Protein AF-A0A5Q4YDX3-F1 (afdb_monomer)

Mean predicted aligned error: 17.72 Å

Nearest PDB structures (foldseek):
  4byz-assembly1_A  TM=7.263E-01  e=6.394E-10  Burkholderia pseudomallei K96243
  4bz0-assembly1_A  TM=7.440E-01  e=2.057E-08  Burkholderia pseudomallei K96243
  2b2e-assembly1_B  TM=2.848E-01  e=5.940E-01  Escherichia phage MS2
  6yfg-assembly1_AA  TM=2.591E-01  e=4.657E+00  Beihai levi-like virus 32
  8of0-assembly1_S  TM=2.963E-01  e=5.555E+00  Homo sapiens

Structure (mmCIF, N/CA/C/O backbone):
data_AF-A0A5Q4YDX3-F1
#
_entry.id   AF-A0A5Q4YDX3-F1
#
loop_
_atom_site.group_PDB
_atom_site.id
_atom_site.type_symbol
_atom_site.label_atom_id
_atom_site.label_alt_id
_atom_site.label_comp_id
_atom_site.label_asym_id
_atom_site.label_entity_id
_atom_site.label_seq_id
_atom_site.pdbx_PDB_ins_code
_atom_site.Cartn_x
_atom_site.Cartn_y
_atom_site.Cartn_z
_atom_site.occupancy
_atom_site.B_iso_or_equiv
_atom_site.auth_seq_id
_atom_site.auth_comp_id
_atom_site.auth_asym_id
_atom_site.auth_atom_id
_atom_site.pdbx_PDB_model_num
ATOM 1 N N . MET A 1 1 ? 19.908 -12.405 -39.048 1.00 50.75 1 MET A N 1
ATOM 2 C CA . MET A 1 1 ? 19.652 -11.175 -38.260 1.00 50.75 1 MET A CA 1
ATOM 3 C C . MET A 1 1 ? 19.817 -11.496 -36.788 1.00 50.75 1 MET A C 1
ATOM 5 O O . MET A 1 1 ? 19.029 -12.264 -36.247 1.00 50.75 1 MET A O 1
ATOM 9 N N . SER A 1 2 ? 20.859 -10.961 -36.165 1.00 62.22 2 SER A N 1
ATOM 10 C CA . SER A 1 2 ? 21.141 -11.219 -34.757 1.00 62.22 2 SER A CA 1
ATOM 11 C C . SER A 1 2 ? 20.223 -10.402 -33.843 1.00 62.22 2 SER A C 1
ATOM 13 O O . SER A 1 2 ? 19.905 -9.248 -34.131 1.00 62.22 2 SER A O 1
ATOM 15 N N . ALA A 1 3 ? 19.745 -11.027 -32.768 1.00 82.25 3 ALA A N 1
ATOM 16 C CA . ALA A 1 3 ? 18.864 -10.399 -31.791 1.00 82.25 3 ALA A CA 1
ATOM 17 C C . ALA A 1 3 ? 19.633 -9.420 -30.892 1.00 82.25 3 ALA A C 1
ATOM 19 O O . ALA A 1 3 ? 20.819 -9.617 -30.622 1.00 82.25 3 ALA A O 1
ATOM 20 N N . ALA A 1 4 ? 18.935 -8.403 -30.382 1.00 91.88 4 ALA A N 1
ATOM 21 C CA . ALA A 1 4 ? 19.486 -7.488 -29.391 1.00 91.88 4 ALA A CA 1
ATOM 22 C C . ALA A 1 4 ? 19.992 -8.253 -28.157 1.00 91.88 4 ALA A C 1
ATOM 24 O O . ALA A 1 4 ? 19.402 -9.255 -27.742 1.00 91.88 4 ALA A O 1
ATOM 25 N N . ARG A 1 5 ? 21.073 -7.771 -27.542 1.00 92.50 5 ARG A N 1
ATOM 26 C CA . ARG A 1 5 ? 21.682 -8.405 -26.363 1.00 92.50 5 ARG A CA 1
ATOM 27 C C . ARG A 1 5 ? 22.021 -7.382 -25.298 1.00 92.50 5 ARG A C 1
ATOM 29 O O . ARG A 1 5 ? 22.249 -6.208 -25.587 1.00 92.50 5 ARG A O 1
ATOM 36 N N . VAL A 1 6 ? 22.069 -7.858 -24.057 1.00 93.44 6 VAL A N 1
ATOM 37 C CA . VAL A 1 6 ? 22.640 -7.106 -22.941 1.00 93.44 6 VAL A CA 1
ATOM 38 C C . VAL A 1 6 ? 24.081 -7.559 -22.763 1.00 93.44 6 VAL A C 1
ATOM 40 O O . VAL A 1 6 ? 24.326 -8.738 -22.524 1.00 93.44 6 VAL A O 1
ATOM 43 N N . ILE A 1 7 ? 25.012 -6.621 -22.861 1.00 92.75 7 ILE A N 1
ATOM 44 C CA . ILE A 1 7 ? 26.440 -6.828 -22.640 1.00 92.75 7 ILE A CA 1
ATOM 45 C C . ILE A 1 7 ? 26.923 -5.966 -21.472 1.00 92.75 7 ILE A C 1
ATOM 47 O O . ILE A 1 7 ? 26.257 -5.019 -21.038 1.00 92.75 7 ILE A O 1
ATOM 51 N N . GLN A 1 8 ? 28.107 -6.288 -20.972 1.00 92.81 8 GLN A N 1
ATOM 52 C CA . GLN A 1 8 ? 28.830 -5.476 -20.008 1.00 92.81 8 GLN A CA 1
ATOM 53 C C . GLN A 1 8 ? 30.280 -5.391 -20.473 1.00 92.81 8 GLN A C 1
ATOM 55 O O . GLN A 1 8 ? 30.927 -6.420 -20.649 1.00 92.81 8 GLN A O 1
ATOM 60 N N . LEU A 1 9 ? 30.769 -4.175 -20.715 1.00 92.38 9 LEU A N 1
ATOM 61 C CA . LEU A 1 9 ? 32.149 -3.976 -21.151 1.00 92.38 9 LEU A CA 1
ATOM 62 C C . LEU A 1 9 ? 33.108 -4.220 -19.972 1.00 92.38 9 LEU A C 1
ATOM 64 O O . LEU A 1 9 ? 32.773 -3.849 -18.839 1.00 92.38 9 LEU A O 1
ATOM 68 N N . PRO A 1 10 ? 34.301 -4.797 -20.204 1.00 90.94 10 PRO A N 1
ATOM 69 C CA . PRO A 1 10 ? 35.315 -4.945 -19.165 1.00 90.94 10 PRO A CA 1
ATOM 70 C C . PRO A 1 10 ? 35.628 -3.598 -18.501 1.00 90.94 10 PRO A C 1
ATOM 72 O O . PRO A 1 10 ? 35.934 -2.621 -19.176 1.00 90.94 10 PRO A O 1
ATOM 75 N N . GLY A 1 11 ? 35.529 -3.531 -17.171 1.00 87.25 11 GLY A N 1
ATOM 76 C CA . GLY A 1 11 ? 35.767 -2.296 -16.412 1.00 87.25 11 GLY A CA 1
ATOM 77 C C . GLY A 1 11 ? 34.573 -1.334 -16.308 1.00 87.25 11 GLY A C 1
ATOM 78 O O . GLY A 1 11 ? 34.659 -0.367 -15.553 1.00 87.25 11 GLY A O 1
ATOM 79 N N . ASP A 1 12 ? 33.440 -1.606 -16.968 1.00 89.62 12 ASP A N 1
ATOM 80 C CA . ASP A 1 12 ? 32.194 -0.845 -16.804 1.00 89.62 12 ASP A CA 1
ATOM 81 C C . ASP A 1 12 ? 31.183 -1.614 -15.936 1.00 89.62 12 ASP A C 1
ATOM 83 O O . ASP A 1 12 ? 31.040 -2.834 -16.015 1.00 89.62 12 ASP A O 1
ATOM 87 N N . LYS A 1 13 ? 30.449 -0.896 -15.084 1.00 89.75 13 LYS A N 1
ATOM 88 C CA . LYS A 1 13 ? 29.375 -1.453 -14.242 1.00 89.75 13 LYS A CA 1
ATOM 89 C C . LYS A 1 13 ? 28.002 -1.372 -14.909 1.00 89.75 13 LYS A C 1
ATOM 91 O O . LYS A 1 13 ? 27.046 -1.973 -14.415 1.00 89.75 13 LYS A O 1
ATOM 96 N N . ARG A 1 14 ? 27.869 -0.590 -15.983 1.00 91.44 14 ARG A N 1
ATOM 97 C CA . ARG A 1 14 ? 26.601 -0.416 -16.699 1.00 91.44 14 ARG A CA 1
ATOM 98 C C . ARG A 1 14 ? 26.233 -1.685 -17.462 1.00 91.44 14 ARG A C 1
ATOM 100 O O . ARG A 1 14 ? 27.084 -2.340 -18.053 1.00 91.44 14 ARG A O 1
ATOM 107 N N . LYS A 1 15 ? 24.933 -1.984 -17.499 1.00 93.38 15 LYS A N 1
ATOM 108 C CA . LYS A 1 15 ? 24.366 -2.969 -18.425 1.00 93.38 15 LYS A CA 1
ATOM 109 C C . LYS A 1 15 ? 23.984 -2.264 -19.715 1.00 93.38 15 LYS A C 1
ATOM 111 O O . LYS A 1 15 ? 23.152 -1.353 -19.697 1.00 93.38 15 LYS A O 1
ATOM 116 N N . LEU A 1 16 ? 24.602 -2.677 -20.807 1.00 94.62 16 LEU A N 1
ATOM 117 C CA . LEU A 1 16 ? 24.538 -1.999 -22.090 1.00 94.62 16 LEU A CA 1
ATOM 118 C C . LEU A 1 16 ? 23.746 -2.851 -23.078 1.00 94.62 16 LEU A C 1
ATOM 120 O O . LEU A 1 16 ? 23.962 -4.052 -23.178 1.00 94.62 16 LEU A O 1
ATOM 124 N N . VAL A 1 17 ? 22.808 -2.235 -23.783 1.00 95.81 17 VAL A N 1
ATOM 125 C CA . VAL A 1 17 ? 21.991 -2.880 -24.811 1.00 95.81 17 VAL A CA 1
ATOM 126 C C . VAL A 1 17 ? 22.558 -2.527 -26.174 1.00 95.81 17 VAL A C 1
ATOM 128 O O . VAL A 1 17 ? 22.774 -1.350 -26.471 1.00 95.81 17 VAL A O 1
ATOM 131 N N . VAL A 1 18 ? 22.765 -3.558 -26.982 1.00 95.50 18 VAL A N 1
ATOM 132 C CA . VAL A 1 18 ? 23.292 -3.512 -28.351 1.00 95.50 18 VAL A CA 1
ATOM 133 C C . VAL A 1 18 ? 22.370 -4.281 -29.284 1.00 95.50 18 VAL A C 1
ATOM 135 O O . VAL A 1 18 ? 21.607 -5.140 -28.829 1.00 95.50 18 VAL A O 1
ATOM 138 N N . GLY A 1 19 ? 22.441 -3.993 -30.581 1.00 95.19 19 GLY A N 1
ATOM 139 C CA . GLY A 1 19 ? 21.580 -4.624 -31.577 1.00 95.19 19 GLY A CA 1
ATOM 140 C C . GLY A 1 19 ? 20.164 -4.042 -31.592 1.00 95.19 19 GLY A C 1
ATOM 141 O O . GLY A 1 19 ? 19.203 -4.774 -31.833 1.00 95.19 19 GLY A O 1
ATOM 142 N N . MET A 1 20 ? 19.995 -2.765 -31.230 1.00 95.94 20 MET A N 1
ATOM 143 C CA . MET A 1 20 ? 18.683 -2.118 -31.250 1.00 95.94 20 MET A CA 1
ATOM 144 C C . MET A 1 20 ? 18.291 -1.742 -32.682 1.00 95.94 20 MET A C 1
ATOM 146 O O . MET A 1 20 ? 19.119 -1.323 -33.479 1.00 95.94 20 MET A O 1
ATOM 150 N N . ARG A 1 21 ? 16.999 -1.822 -33.002 1.00 94.75 21 ARG A N 1
ATOM 151 C CA . ARG A 1 21 ? 16.467 -1.327 -34.279 1.00 94.75 21 ARG A CA 1
ATOM 152 C C . ARG A 1 21 ? 16.077 0.130 -34.151 1.00 94.75 21 ARG A C 1
ATOM 154 O O . ARG A 1 21 ? 15.255 0.459 -33.292 1.00 94.75 21 ARG A O 1
ATOM 161 N N . TRP A 1 22 ? 16.625 0.976 -35.011 1.00 95.94 22 TRP A N 1
ATOM 162 C CA . TRP A 1 22 ? 16.457 2.422 -34.926 1.00 95.94 22 TRP A CA 1
ATOM 163 C C . TRP A 1 22 ? 15.377 2.928 -35.878 1.00 95.94 22 TRP A C 1
ATOM 165 O O . TRP A 1 22 ? 15.107 2.357 -36.934 1.00 95.94 22 TRP A O 1
ATOM 175 N N . ARG A 1 23 ? 14.695 3.994 -35.468 1.00 95.00 23 ARG A N 1
ATOM 176 C CA . ARG A 1 23 ? 13.659 4.654 -36.258 1.00 95.00 23 ARG A CA 1
ATOM 177 C C . ARG A 1 23 ? 13.750 6.158 -36.055 1.00 95.00 23 ARG A C 1
ATOM 179 O O . ARG A 1 23 ? 13.757 6.604 -34.907 1.00 95.00 23 ARG A O 1
ATOM 186 N N . HIS A 1 24 ? 13.763 6.899 -37.159 1.00 95.75 24 HIS A N 1
ATOM 187 C CA . HIS A 1 24 ? 13.587 8.347 -37.158 1.00 95.75 24 HIS A CA 1
ATOM 188 C C . HIS A 1 24 ? 12.197 8.730 -36.637 1.00 95.75 24 HIS A C 1
ATOM 190 O O . HIS A 1 24 ? 11.200 8.076 -36.947 1.00 95.75 24 HIS A O 1
ATOM 196 N N . GLU A 1 25 ? 12.120 9.801 -35.862 1.00 95.00 25 GLU A N 1
ATOM 197 C CA . GLU A 1 25 ? 10.869 10.404 -35.425 1.00 95.00 25 GLU A CA 1
ATOM 198 C C . GLU A 1 25 ? 10.894 11.897 -35.758 1.00 95.00 25 GLU A C 1
ATOM 200 O O . GLU A 1 25 ? 11.799 12.611 -35.328 1.00 95.00 25 GLU A O 1
ATOM 205 N N . ASP A 1 26 ? 9.842 12.403 -36.401 1.00 91.88 26 ASP A N 1
ATOM 206 C CA . ASP A 1 26 ? 9.723 13.844 -36.680 1.00 91.88 26 ASP A CA 1
ATOM 207 C C . ASP A 1 26 ? 9.701 14.678 -35.384 1.00 91.88 26 ASP A C 1
ATOM 209 O O . ASP A 1 26 ? 10.073 15.850 -35.340 1.00 91.88 26 ASP A O 1
ATOM 213 N N . ARG A 1 27 ? 9.221 14.071 -34.292 1.00 92.88 27 ARG A N 1
ATOM 214 C CA . ARG A 1 27 ? 9.146 14.664 -32.955 1.00 92.88 27 ARG A CA 1
ATOM 215 C C . ARG A 1 27 ? 9.226 13.594 -31.882 1.00 92.88 27 ARG A C 1
ATOM 217 O O . ARG A 1 27 ? 8.873 12.443 -32.109 1.00 92.88 27 ARG A O 1
ATOM 224 N N . ALA A 1 28 ? 9.583 14.002 -30.667 1.00 91.19 28 ALA A N 1
ATOM 225 C CA . ALA A 1 28 ? 9.551 13.139 -29.492 1.00 91.19 28 ALA A CA 1
ATOM 226 C C . ALA A 1 28 ? 8.188 12.410 -29.351 1.00 91.19 28 ALA A C 1
ATOM 228 O O . ALA A 1 28 ? 7.176 13.061 -29.073 1.00 91.19 28 ALA A O 1
ATOM 229 N N . PRO A 1 29 ? 8.136 11.071 -29.495 1.00 90.12 29 PRO A N 1
ATOM 230 C CA . PRO A 1 29 ? 6.869 10.350 -29.527 1.00 90.12 29 PRO A CA 1
ATOM 231 C C . PRO A 1 29 ? 6.221 10.275 -28.139 1.00 90.12 29 PRO A C 1
ATOM 233 O O . PRO A 1 29 ? 6.898 10.156 -27.111 1.00 90.12 29 PRO A O 1
ATOM 236 N N . ALA A 1 30 ? 4.886 10.330 -28.115 1.00 90.00 30 ALA A N 1
ATOM 237 C CA . ALA A 1 30 ? 4.092 10.185 -26.900 1.00 90.00 30 ALA A CA 1
ATOM 238 C C . ALA A 1 30 ? 4.126 8.740 -26.370 1.00 90.00 30 ALA A C 1
ATOM 240 O O . ALA A 1 30 ? 4.318 7.779 -27.118 1.00 90.00 30 ALA A O 1
ATOM 241 N N . ALA A 1 31 ? 3.901 8.565 -25.064 1.00 86.00 31 ALA A N 1
ATOM 242 C CA . ALA A 1 31 ? 4.022 7.261 -24.408 1.00 86.00 31 ALA A CA 1
ATOM 243 C C . ALA A 1 31 ? 3.073 6.188 -24.979 1.00 86.00 31 ALA A C 1
ATOM 245 O O . ALA A 1 31 ? 3.430 5.016 -25.032 1.00 86.00 31 ALA A O 1
ATOM 246 N N . ASN A 1 32 ? 1.868 6.562 -25.416 1.00 86.88 32 ASN A N 1
ATOM 247 C CA . ASN A 1 32 ? 0.919 5.646 -26.059 1.00 86.88 32 ASN A CA 1
ATOM 248 C C . ASN A 1 32 ? 1.414 5.162 -27.433 1.00 86.88 32 ASN A C 1
ATOM 250 O O . ASN A 1 32 ? 1.375 3.962 -27.693 1.00 86.88 32 ASN A O 1
ATOM 254 N N . ALA A 1 33 ? 1.922 6.068 -28.271 1.00 89.25 33 ALA A N 1
ATOM 255 C CA . ALA A 1 33 ? 2.473 5.748 -29.585 1.00 89.25 33 ALA A CA 1
ATOM 256 C C . ALA A 1 33 ? 3.721 4.859 -29.470 1.00 89.25 33 ALA A C 1
ATOM 258 O O . ALA A 1 33 ? 3.852 3.880 -30.202 1.00 89.25 33 ALA A O 1
ATOM 259 N N . LEU A 1 34 ? 4.590 5.137 -28.491 1.00 89.25 34 LEU A N 1
ATOM 260 C CA . LEU A 1 34 ? 5.745 4.291 -28.182 1.00 89.25 34 LEU A CA 1
ATOM 261 C C . LEU A 1 34 ? 5.339 2.878 -27.771 1.00 89.25 34 LEU A C 1
ATOM 263 O O . LEU A 1 34 ? 5.916 1.917 -28.265 1.00 89.25 34 LEU A O 1
ATOM 267 N N . ARG A 1 35 ? 4.331 2.735 -26.901 1.00 87.44 35 ARG A N 1
ATOM 268 C CA . ARG A 1 35 ? 3.822 1.414 -26.501 1.00 87.44 35 ARG A CA 1
ATOM 269 C C . ARG A 1 35 ? 3.219 0.651 -27.673 1.00 87.44 35 ARG A C 1
ATOM 271 O O . ARG A 1 35 ? 3.423 -0.551 -27.763 1.00 87.44 35 ARG A O 1
ATOM 278 N N . ALA A 1 36 ? 2.482 1.326 -28.555 1.00 89.06 36 ALA A N 1
ATOM 279 C CA . ALA A 1 36 ? 1.938 0.696 -29.754 1.00 89.06 36 ALA A CA 1
ATOM 280 C C . ALA A 1 36 ? 3.066 0.178 -30.661 1.00 89.06 36 ALA A C 1
ATOM 282 O O . ALA A 1 36 ? 3.068 -0.997 -31.012 1.00 89.06 36 ALA A O 1
ATOM 283 N N . ALA A 1 37 ? 4.075 1.010 -30.937 1.00 88.38 37 ALA A N 1
ATOM 284 C CA . ALA A 1 37 ? 5.231 0.620 -31.742 1.00 88.38 37 ALA A CA 1
ATOM 285 C C . ALA A 1 37 ? 6.062 -0.505 -31.094 1.00 88.38 37 ALA A C 1
ATOM 287 O O . ALA A 1 37 ? 6.540 -1.399 -31.789 1.00 88.38 37 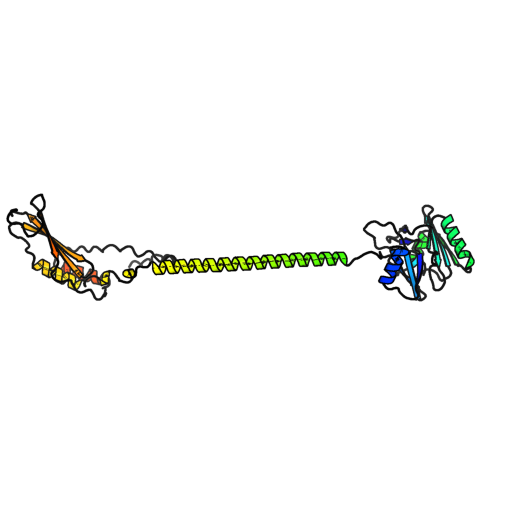ALA A O 1
ATOM 288 N N . ALA A 1 38 ? 6.207 -0.495 -29.766 1.00 89.12 38 ALA A N 1
ATOM 289 C CA . ALA A 1 38 ? 6.962 -1.507 -29.032 1.00 89.12 38 ALA A CA 1
ATOM 290 C C . ALA A 1 38 ? 6.345 -2.913 -29.127 1.00 89.12 38 ALA A C 1
ATOM 292 O O . ALA A 1 38 ? 7.082 -3.895 -29.151 1.00 89.12 38 ALA A O 1
ATOM 293 N N . LYS A 1 39 ? 5.014 -3.030 -29.260 1.00 86.75 39 LYS A N 1
ATOM 294 C CA . LYS A 1 39 ? 4.349 -4.332 -29.458 1.00 86.75 39 LYS A CA 1
ATOM 295 C C . LYS A 1 39 ? 4.803 -5.041 -30.732 1.00 86.75 39 LYS A C 1
ATOM 297 O O . LYS A 1 39 ? 4.923 -6.258 -30.741 1.00 86.75 39 LYS A O 1
ATOM 302 N N . GLU A 1 40 ? 5.050 -4.283 -31.796 1.00 86.06 40 GLU A N 1
ATOM 303 C CA . GLU A 1 40 ? 5.459 -4.825 -33.097 1.00 86.06 40 GLU A CA 1
ATOM 304 C C . GLU A 1 40 ? 6.983 -4.940 -33.224 1.00 86.06 40 GLU A C 1
ATOM 306 O O . GLU A 1 40 ? 7.502 -5.828 -33.899 1.00 86.06 40 GLU A O 1
ATOM 311 N N . ARG A 1 41 ? 7.721 -4.016 -32.596 1.00 86.25 41 ARG A N 1
ATOM 312 C CA . ARG A 1 41 ? 9.152 -3.797 -32.868 1.00 86.25 41 ARG A CA 1
ATOM 313 C C . ARG A 1 41 ? 10.078 -4.214 -31.732 1.00 86.25 41 ARG A C 1
ATOM 315 O O . ARG A 1 41 ? 11.288 -4.279 -31.948 1.00 86.25 41 ARG A O 1
ATOM 322 N N . GLY A 1 42 ? 9.544 -4.534 -30.562 1.00 88.69 42 GLY A N 1
ATOM 323 C CA . GLY A 1 42 ? 10.315 -4.976 -29.406 1.00 88.69 42 GLY A CA 1
ATOM 324 C C . GLY A 1 42 ? 9.909 -4.230 -28.142 1.00 88.69 42 GLY A C 1
ATOM 325 O O . GLY A 1 42 ? 9.790 -3.004 -28.131 1.00 88.69 42 GLY A O 1
ATOM 326 N N . ARG A 1 43 ? 9.717 -4.996 -27.065 1.00 90.44 43 ARG A N 1
ATOM 327 C CA . ARG A 1 43 ? 9.233 -4.528 -25.758 1.00 90.44 43 ARG A CA 1
ATOM 328 C C . ARG A 1 43 ? 10.100 -3.427 -25.142 1.00 90.44 43 ARG A C 1
ATOM 330 O O . ARG A 1 43 ? 9.573 -2.563 -24.435 1.00 90.44 43 ARG A O 1
ATOM 337 N N . TRP A 1 44 ? 11.408 -3.467 -25.379 1.00 92.31 44 TRP A N 1
ATOM 338 C CA . TRP A 1 44 ? 12.380 -2.558 -24.783 1.00 92.31 44 TRP A CA 1
ATOM 339 C C . TRP A 1 44 ? 12.616 -1.354 -25.679 1.00 92.31 44 TRP A C 1
ATOM 341 O O . TRP A 1 44 ? 12.911 -1.505 -26.862 1.00 92.31 44 TRP A O 1
ATOM 351 N N . VAL A 1 45 ? 12.510 -0.159 -25.105 1.00 94.12 45 VAL A N 1
ATOM 352 C CA . VAL A 1 45 ? 12.525 1.093 -25.863 1.00 94.12 45 VAL A CA 1
ATOM 353 C C . VAL A 1 45 ? 13.584 2.036 -25.313 1.00 94.12 45 VAL A C 1
ATOM 355 O O . VAL A 1 45 ? 13.647 2.276 -24.108 1.00 94.12 45 VAL A O 1
ATOM 358 N N . CYS A 1 46 ? 14.378 2.622 -26.201 1.00 95.00 46 CYS A N 1
ATOM 359 C CA . CYS A 1 46 ? 15.259 3.744 -25.909 1.00 95.00 46 CYS A CA 1
ATOM 360 C C . CYS A 1 46 ? 14.810 4.960 -26.717 1.00 95.00 46 CYS A C 1
ATOM 362 O O . CYS A 1 46 ? 14.547 4.853 -27.911 1.00 95.00 46 CYS A O 1
ATOM 364 N N . ARG A 1 47 ? 14.729 6.126 -26.076 1.00 95.38 47 ARG A N 1
ATOM 365 C CA . ARG A 1 47 ? 14.465 7.397 -26.759 1.00 95.38 47 ARG A CA 1
ATOM 366 C C . ARG A 1 47 ? 15.752 8.196 -26.801 1.00 95.38 47 ARG A C 1
ATOM 368 O O . ARG A 1 47 ? 16.386 8.390 -25.764 1.00 95.38 47 ARG A O 1
ATOM 375 N N . ARG A 1 48 ? 16.089 8.712 -27.974 1.00 94.81 48 ARG A N 1
ATOM 376 C CA . ARG A 1 48 ? 17.276 9.525 -28.204 1.00 94.81 48 ARG A CA 1
ATOM 377 C C . ARG A 1 48 ? 16.883 10.831 -28.884 1.00 94.81 48 ARG A C 1
ATOM 379 O O . ARG A 1 48 ? 16.027 10.860 -29.763 1.00 94.81 48 ARG A O 1
ATOM 386 N N . ARG A 1 49 ? 17.520 11.919 -28.457 1.00 95.50 49 ARG A N 1
ATOM 387 C CA . ARG A 1 49 ? 17.612 13.157 -29.231 1.00 95.50 49 ARG A CA 1
ATOM 388 C C . ARG A 1 49 ? 19.069 13.298 -29.650 1.00 95.50 49 ARG A C 1
ATOM 390 O O . ARG A 1 49 ? 19.933 13.221 -28.776 1.00 95.50 49 ARG A O 1
ATOM 397 N N . THR A 1 50 ? 19.328 13.420 -30.944 1.00 93.62 50 THR A N 1
ATOM 398 C CA . THR A 1 50 ? 20.691 13.480 -31.486 1.00 93.62 50 THR A CA 1
ATOM 399 C C . THR A 1 50 ? 21.348 14.821 -31.156 1.00 93.62 50 THR A C 1
ATOM 401 O O . THR A 1 50 ? 20.665 15.781 -30.778 1.00 93.62 50 THR A O 1
ATOM 404 N N . SER A 1 51 ? 22.676 14.912 -31.281 1.00 90.69 51 SER A N 1
ATOM 405 C CA . SER A 1 51 ? 23.397 16.191 -31.160 1.00 90.69 51 SER A CA 1
ATOM 406 C C . SER A 1 51 ? 22.911 17.251 -32.161 1.00 90.69 51 SER A C 1
ATOM 408 O O . SER A 1 51 ? 22.902 18.430 -31.817 1.00 90.69 51 SER A O 1
ATOM 410 N N . MET A 1 52 ? 22.437 16.826 -33.337 1.00 91.88 52 MET A N 1
ATOM 411 C CA . MET A 1 52 ? 21.883 17.682 -34.398 1.00 91.88 52 MET A CA 1
ATOM 412 C C . MET A 1 52 ? 20.389 17.999 -34.220 1.00 91.88 52 MET A C 1
ATOM 414 O O . MET A 1 52 ? 19.804 18.730 -35.011 1.00 91.88 52 MET A O 1
ATOM 418 N N . GLY A 1 53 ? 19.763 17.500 -33.151 1.00 91.75 53 GLY A N 1
ATOM 419 C CA . GLY A 1 53 ? 18.407 17.874 -32.754 1.00 91.75 53 GLY A CA 1
ATOM 420 C C . GLY A 1 53 ? 17.298 16.937 -33.232 1.00 91.75 53 GLY A C 1
ATOM 421 O O . GLY A 1 53 ? 16.184 17.084 -32.721 1.00 91.75 53 GLY A O 1
ATOM 422 N N . SER A 1 54 ? 17.593 15.962 -34.097 1.00 94.00 54 SER A N 1
ATOM 423 C CA . SER A 1 54 ? 16.638 14.938 -34.537 1.00 94.00 54 SER A CA 1
ATOM 424 C C . SER A 1 54 ? 16.210 14.008 -33.404 1.00 94.00 54 SER A C 1
ATOM 426 O O . SER A 1 54 ? 16.910 13.844 -32.396 1.00 94.00 54 SER A O 1
ATOM 428 N N . HIS A 1 55 ? 15.052 13.369 -33.560 1.00 95.88 55 HIS A N 1
ATOM 429 C CA . HIS A 1 55 ? 14.551 12.383 -32.611 1.00 95.88 55 HIS A CA 1
ATOM 430 C C . HIS A 1 55 ? 14.647 10.976 -33.191 1.00 95.88 55 HIS A C 1
ATOM 432 O O . HIS A 1 55 ? 14.294 10.738 -34.338 1.00 95.88 55 HIS A O 1
ATOM 438 N N . GLN A 1 56 ? 15.086 10.028 -32.365 1.00 96.38 56 GLN A N 1
ATOM 439 C CA . GLN A 1 56 ? 15.098 8.619 -32.728 1.00 96.38 56 GLN A CA 1
ATOM 440 C C . GLN A 1 56 ? 14.586 7.741 -31.593 1.00 96.38 56 GLN A C 1
ATOM 442 O O . GLN A 1 56 ? 14.768 8.034 -30.404 1.00 96.38 56 GLN A O 1
ATOM 447 N N . THR A 1 57 ? 13.996 6.615 -31.978 1.00 96.81 57 THR A N 1
ATOM 448 C CA . THR A 1 57 ? 13.595 5.557 -31.056 1.00 96.81 57 THR A CA 1
ATOM 449 C C . THR A 1 57 ? 14.305 4.259 -31.418 1.00 96.81 57 THR A C 1
ATOM 451 O O . THR A 1 57 ? 14.207 3.790 -32.549 1.00 96.81 57 THR A O 1
ATOM 454 N N . GLY A 1 58 ? 14.998 3.672 -30.444 1.00 96.12 58 GLY A N 1
ATOM 455 C CA . GLY A 1 58 ? 15.578 2.336 -30.534 1.00 96.12 58 GLY A CA 1
ATOM 456 C C . GLY A 1 58 ? 14.643 1.300 -29.913 1.00 96.12 58 GLY A C 1
ATOM 457 O O . GLY A 1 58 ? 14.166 1.498 -28.794 1.00 96.12 58 GLY A O 1
ATOM 458 N N . PHE A 1 59 ? 14.412 0.185 -30.601 1.00 95.25 59 PHE A N 1
ATOM 459 C CA . PHE A 1 59 ? 13.595 -0.935 -30.127 1.00 95.25 59 PHE A CA 1
ATOM 460 C C . PHE A 1 59 ? 14.430 -2.209 -29.995 1.00 95.25 59 PHE A C 1
ATOM 462 O O . PHE A 1 59 ? 15.224 -2.531 -30.878 1.00 95.25 59 PHE A O 1
ATOM 469 N N . ALA A 1 60 ? 14.221 -2.958 -28.916 1.00 93.81 60 ALA A N 1
ATOM 470 C CA . ALA A 1 60 ? 14.890 -4.227 -28.668 1.00 93.81 60 ALA A CA 1
ATOM 471 C C . ALA A 1 60 ? 13.918 -5.287 -28.132 1.00 93.81 60 ALA A C 1
ATOM 473 O O . ALA A 1 60 ? 13.017 -5.010 -27.334 1.00 93.81 60 ALA A O 1
ATOM 474 N N . SER A 1 61 ? 14.147 -6.527 -28.549 1.00 91.00 61 SER A N 1
ATOM 475 C CA . SER A 1 61 ? 13.562 -7.718 -27.937 1.00 91.00 61 SER A CA 1
ATOM 476 C C . SER A 1 61 ? 14.657 -8.383 -27.113 1.00 91.00 61 SER A C 1
ATOM 478 O O . SER A 1 61 ? 15.649 -8.830 -27.677 1.00 91.00 61 SER A O 1
ATOM 480 N N . LEU A 1 62 ? 14.507 -8.376 -25.786 1.00 89.31 62 LEU A N 1
ATOM 481 C CA . LEU A 1 62 ? 15.480 -8.940 -24.850 1.00 89.31 62 LEU A CA 1
ATOM 482 C C . LEU A 1 62 ? 14.785 -9.999 -23.999 1.00 89.31 62 LEU A C 1
ATOM 484 O O . LEU A 1 62 ? 13.770 -9.705 -23.360 1.00 89.31 62 LEU A O 1
ATOM 488 N N . GLU A 1 63 ? 15.378 -11.186 -23.941 1.00 82.88 63 GLU A N 1
ATOM 489 C CA . GLU A 1 63 ? 14.961 -12.274 -23.058 1.00 82.88 63 GLU A CA 1
ATOM 490 C C . GLU A 1 63 ? 15.505 -12.017 -21.646 1.00 82.88 63 GLU A C 1
ATOM 492 O O . GLU A 1 63 ? 16.607 -12.431 -21.284 1.00 82.88 63 GLU A O 1
ATOM 497 N N . LEU A 1 64 ? 14.756 -11.250 -20.850 1.00 79.56 64 LEU A N 1
ATOM 498 C CA . LEU A 1 64 ? 15.126 -10.874 -19.484 1.00 79.56 64 LEU A CA 1
ATOM 499 C C . LEU A 1 64 ? 14.161 -11.481 -18.462 1.00 79.56 64 LEU A C 1
ATOM 501 O O . LEU A 1 64 ? 12.946 -11.492 -18.651 1.00 79.56 64 LEU A O 1
ATOM 505 N N . GLY A 1 65 ? 14.704 -11.928 -17.325 1.00 66.31 65 GLY A N 1
ATOM 506 C CA . GLY A 1 65 ? 13.901 -12.338 -16.170 1.00 66.31 65 GLY A CA 1
ATOM 507 C C . GLY A 1 65 ? 13.110 -11.175 -15.541 1.00 66.31 65 GLY A C 1
ATOM 508 O O . GLY A 1 65 ? 13.313 -10.007 -15.863 1.00 66.31 65 GLY A O 1
ATOM 509 N N . ARG A 1 66 ? 12.232 -11.484 -14.571 1.00 55.66 66 ARG A N 1
ATOM 510 C CA . ARG A 1 66 ? 11.264 -10.549 -13.935 1.00 55.66 66 ARG A CA 1
ATOM 511 C C . ARG A 1 66 ? 11.829 -9.226 -13.381 1.00 55.66 66 ARG A C 1
ATOM 513 O O . ARG A 1 66 ? 11.046 -8.317 -13.123 1.00 55.66 66 ARG A O 1
ATOM 520 N N . LYS A 1 67 ? 13.141 -9.104 -13.158 1.00 58.81 67 LYS A N 1
ATOM 521 C CA . LYS A 1 67 ? 13.793 -7.870 -12.693 1.00 58.81 67 LYS A CA 1
ATOM 522 C C . LYS A 1 67 ? 14.712 -7.332 -13.782 1.00 58.81 67 LYS A C 1
ATOM 524 O O . LYS A 1 67 ? 15.883 -7.703 -13.850 1.00 58.81 67 LYS A O 1
ATOM 529 N N . ALA A 1 68 ? 14.196 -6.429 -14.602 1.00 63.94 68 ALA A N 1
ATOM 530 C CA . ALA A 1 68 ? 15.051 -5.662 -15.486 1.00 63.94 68 ALA A CA 1
ATOM 531 C C . ALA A 1 68 ? 15.820 -4.609 -14.686 1.00 63.94 68 ALA A C 1
ATOM 533 O O . ALA A 1 68 ? 15.240 -3.811 -13.949 1.00 63.94 68 ALA A O 1
ATOM 534 N N . ALA A 1 69 ? 17.143 -4.657 -14.798 1.00 67.31 69 ALA A N 1
ATOM 535 C CA . ALA A 1 69 ? 18.032 -3.671 -14.205 1.00 67.31 69 ALA A CA 1
ATOM 536 C C . ALA A 1 69 ? 18.004 -2.361 -15.013 1.00 67.31 69 ALA A C 1
ATOM 538 O O . ALA A 1 69 ? 17.512 -2.328 -16.139 1.00 67.31 69 ALA A O 1
ATOM 539 N N . ALA A 1 70 ? 18.566 -1.288 -14.452 1.00 85.25 70 ALA A N 1
ATOM 540 C CA . ALA A 1 70 ? 18.768 -0.035 -15.172 1.00 85.25 70 ALA A CA 1
ATOM 541 C C . ALA A 1 70 ? 19.755 -0.252 -16.336 1.00 85.25 70 ALA A C 1
ATOM 543 O O . ALA A 1 70 ? 20.967 -0.309 -16.134 1.00 85.25 70 ALA A O 1
ATOM 544 N N . MET A 1 71 ? 19.216 -0.424 -17.542 1.00 93.50 71 MET A N 1
ATOM 545 C CA . MET A 1 71 ? 19.973 -0.655 -18.772 1.00 93.50 71 MET A CA 1
ATOM 546 C C . MET A 1 71 ? 20.117 0.637 -19.577 1.00 93.50 71 MET A C 1
ATOM 548 O O . MET A 1 71 ? 19.282 1.541 -19.478 1.00 93.50 71 MET A O 1
ATOM 552 N N . GLN A 1 72 ? 21.169 0.716 -20.384 1.00 95.25 72 GLN A N 1
ATOM 553 C CA . GLN A 1 72 ? 21.486 1.858 -21.243 1.00 95.25 72 GLN A CA 1
ATOM 554 C C . GLN A 1 72 ? 21.704 1.386 -22.681 1.00 95.25 72 GLN A C 1
ATOM 556 O O . GLN A 1 72 ? 22.241 0.305 -22.885 1.00 95.25 72 GLN A O 1
ATOM 561 N N . SER A 1 73 ? 21.316 2.177 -23.679 1.00 96.50 73 SER A N 1
ATOM 562 C CA . SER A 1 73 ? 21.620 1.868 -25.081 1.00 96.50 73 SER A CA 1
ATOM 563 C C . SER A 1 73 ? 23.074 2.224 -25.391 1.00 96.50 73 SER A C 1
ATOM 565 O O . SER A 1 73 ? 23.457 3.390 -25.270 1.00 96.50 73 SER A O 1
ATOM 567 N N . LEU A 1 74 ? 23.883 1.240 -25.799 1.00 96.44 74 LEU A N 1
ATOM 568 C CA . LEU A 1 74 ? 25.264 1.499 -26.210 1.00 96.44 74 LEU A CA 1
ATOM 569 C C . LEU A 1 74 ? 25.301 2.308 -27.504 1.00 96.44 74 LEU A C 1
ATOM 571 O O . LEU A 1 74 ? 26.030 3.295 -27.575 1.00 96.44 74 LEU A O 1
ATOM 575 N N . GLY A 1 75 ? 24.472 1.940 -28.485 1.00 96.31 75 GLY A N 1
ATOM 576 C CA . GLY A 1 75 ? 24.394 2.666 -29.748 1.00 96.31 75 GLY A CA 1
ATOM 577 C C . GLY A 1 75 ? 24.083 4.145 -29.535 1.00 96.31 75 GLY A C 1
ATOM 578 O O . GLY A 1 75 ? 24.781 5.001 -30.067 1.00 96.31 75 GLY A O 1
ATOM 579 N N . ALA A 1 76 ? 23.132 4.465 -28.652 1.00 96.25 76 ALA A N 1
ATOM 580 C CA . ALA A 1 76 ? 22.815 5.852 -28.317 1.00 96.25 76 ALA A CA 1
ATOM 581 C C . ALA A 1 76 ? 23.981 6.614 -27.668 1.00 96.25 76 ALA A C 1
ATOM 583 O O . ALA A 1 76 ? 24.170 7.796 -27.952 1.00 96.25 76 ALA A O 1
ATOM 584 N N . LEU A 1 77 ? 24.732 5.953 -26.779 1.00 95.25 77 LEU A N 1
ATOM 585 C CA . LEU A 1 77 ? 25.876 6.546 -26.082 1.00 95.25 77 LEU A CA 1
ATOM 586 C C . LEU A 1 77 ? 27.041 6.831 -27.033 1.00 95.25 77 LEU A C 1
ATOM 588 O O . LEU A 1 77 ? 27.708 7.851 -26.880 1.00 95.25 77 LEU A O 1
ATOM 592 N N . VAL A 1 78 ? 27.278 5.930 -27.985 1.00 95.69 78 VAL A N 1
ATOM 593 C CA . VAL A 1 78 ? 28.412 5.980 -28.913 1.00 95.69 78 VAL A CA 1
ATOM 594 C C . VAL A 1 78 ? 28.115 6.838 -30.139 1.00 95.69 78 VAL A C 1
ATOM 596 O O . VAL A 1 78 ? 29.031 7.459 -30.666 1.00 95.69 78 VAL A O 1
ATOM 599 N N . ALA A 1 79 ? 26.862 6.919 -30.591 1.00 95.50 79 ALA A N 1
ATOM 600 C CA . ALA A 1 79 ? 26.531 7.564 -31.858 1.00 95.50 79 ALA A CA 1
ATOM 601 C C . ALA A 1 79 ? 26.991 9.023 -31.951 1.00 95.50 79 ALA A C 1
ATOM 603 O O . ALA A 1 79 ? 27.377 9.447 -33.031 1.00 95.50 79 ALA A O 1
ATOM 604 N N . ASP A 1 80 ? 27.000 9.769 -30.842 1.00 91.56 80 ASP A N 1
ATOM 605 C CA . ASP A 1 80 ? 27.453 11.169 -30.793 1.00 91.56 80 ASP A CA 1
ATOM 606 C C . ASP A 1 80 ? 28.972 11.326 -30.559 1.00 91.56 80 ASP A C 1
ATOM 608 O O . ASP A 1 80 ? 29.453 12.449 -30.421 1.00 91.56 80 ASP A O 1
ATOM 612 N N . ALA A 1 81 ? 29.736 10.233 -30.452 1.00 90.94 81 ALA A N 1
ATOM 613 C CA . ALA A 1 81 ? 31.159 10.291 -30.107 1.00 90.94 81 ALA A CA 1
ATOM 614 C C . ALA A 1 81 ? 32.047 10.780 -31.264 1.00 90.94 81 ALA A C 1
ATOM 616 O O . ALA A 1 81 ? 33.168 11.232 -31.026 1.00 90.94 81 ALA A O 1
ATOM 617 N N . LYS A 1 82 ? 31.556 10.698 -32.506 1.00 91.56 82 LYS A N 1
ATOM 618 C CA . LYS A 1 82 ? 32.249 11.136 -33.723 1.00 91.56 82 LYS A CA 1
ATOM 619 C C . LYS A 1 82 ? 31.295 11.858 -34.678 1.00 91.56 82 LYS A C 1
ATOM 621 O O . LYS A 1 82 ? 30.116 11.504 -34.698 1.00 91.56 82 LYS A O 1
ATOM 626 N N . PRO A 1 83 ? 31.775 12.837 -35.467 1.00 93.12 83 PRO A N 1
ATOM 627 C CA . PRO A 1 83 ? 30.970 13.472 -36.508 1.00 93.12 83 PRO A CA 1
ATOM 628 C C . PRO A 1 83 ? 30.509 12.467 -37.568 1.00 93.12 83 PRO A C 1
ATOM 630 O O . PRO A 1 83 ? 31.221 11.524 -37.897 1.00 93.12 83 PRO A O 1
ATOM 633 N N . GLU A 1 84 ? 29.310 12.667 -38.100 1.00 93.56 84 GLU A N 1
ATOM 634 C CA . GLU A 1 84 ? 28.804 11.898 -39.237 1.00 93.56 84 GLU A CA 1
ATOM 635 C C . GLU A 1 84 ? 29.458 12.287 -40.580 1.00 93.56 84 GLU A C 1
ATOM 637 O O . GLU A 1 84 ? 29.942 13.413 -40.715 1.00 93.56 84 GLU A O 1
ATOM 642 N N . PRO A 1 85 ? 29.393 11.422 -41.612 1.00 96.25 85 PRO A N 1
ATOM 643 C CA . PRO A 1 85 ? 28.982 10.018 -41.571 1.00 96.25 85 PRO A CA 1
ATOM 644 C C . PRO A 1 85 ? 30.130 9.097 -41.139 1.00 96.25 85 PRO A C 1
ATOM 646 O O . PRO A 1 85 ? 31.227 9.138 -41.697 1.00 96.25 85 PRO A O 1
ATOM 649 N N . TRP A 1 86 ? 29.867 8.201 -40.190 1.00 96.81 86 TRP A N 1
ATOM 650 C CA . TRP A 1 86 ? 30.875 7.259 -39.704 1.00 96.81 86 TRP A CA 1
ATOM 651 C C . TRP A 1 86 ? 30.280 5.882 -39.422 1.00 96.81 86 TRP A C 1
ATOM 653 O O . TRP A 1 86 ? 29.090 5.739 -39.129 1.00 96.81 86 TRP A O 1
ATOM 663 N N . LEU A 1 87 ? 31.119 4.857 -39.527 1.00 96.25 87 LEU A N 1
ATOM 664 C CA . LEU A 1 87 ? 30.785 3.505 -39.108 1.00 96.25 87 LEU A CA 1
ATOM 665 C C . LEU A 1 87 ? 31.898 2.929 -38.243 1.00 96.25 87 LEU A C 1
ATOM 667 O O . LEU A 1 87 ? 33.071 3.267 -38.413 1.00 96.25 87 LEU A O 1
ATOM 671 N N . GLY A 1 88 ? 31.522 2.067 -37.306 1.00 96.31 88 GLY A N 1
ATOM 672 C CA . GLY A 1 88 ? 32.460 1.412 -36.414 1.00 96.31 88 GLY A CA 1
ATOM 673 C C . GLY A 1 88 ? 32.253 -0.087 -36.336 1.00 96.31 88 GLY A C 1
ATOM 674 O O . GLY A 1 88 ? 31.113 -0.553 -36.344 1.00 96.31 88 GLY A O 1
ATOM 675 N N . ILE A 1 89 ? 33.358 -0.824 -36.250 1.00 97.38 89 ILE A N 1
ATOM 676 C CA . ILE A 1 89 ? 33.385 -2.265 -35.997 1.00 97.38 89 ILE A CA 1
ATOM 677 C C . ILE A 1 89 ? 34.266 -2.509 -34.776 1.00 97.38 89 ILE A C 1
ATOM 679 O O . ILE A 1 89 ? 35.458 -2.206 -34.776 1.00 97.38 89 ILE A O 1
ATOM 683 N N . PHE A 1 90 ? 33.677 -3.079 -33.733 1.00 97.44 90 PHE A N 1
ATOM 684 C CA . PHE A 1 90 ? 34.347 -3.298 -32.461 1.00 97.44 90 PHE A CA 1
ATOM 685 C C . PHE A 1 90 ? 34.352 -4.777 -32.093 1.00 97.44 90 PHE A C 1
ATOM 687 O O . PHE A 1 90 ? 33.297 -5.409 -32.052 1.00 97.44 90 PHE A O 1
ATOM 694 N N . ASP A 1 91 ? 35.531 -5.321 -31.801 1.00 96.81 91 ASP A N 1
ATOM 695 C CA . ASP A 1 91 ? 35.685 -6.652 -31.215 1.00 96.81 91 ASP A CA 1
ATOM 696 C C . ASP A 1 91 ? 35.326 -6.598 -29.724 1.00 96.81 91 ASP A C 1
ATOM 698 O O . ASP A 1 91 ? 35.992 -5.933 -28.927 1.00 96.81 91 ASP A O 1
ATOM 702 N N . LEU A 1 92 ? 34.240 -7.265 -29.339 1.00 94.88 92 LEU A N 1
ATOM 703 C CA . LEU A 1 92 ? 33.788 -7.319 -27.950 1.00 94.88 92 LEU A CA 1
ATOM 704 C C . LEU A 1 92 ? 34.361 -8.522 -27.185 1.00 94.88 92 LEU A C 1
ATOM 706 O O . LEU A 1 92 ? 34.068 -8.674 -25.998 1.00 94.88 92 LEU A O 1
ATOM 710 N N . GLY A 1 93 ? 35.189 -9.345 -27.833 1.00 92.69 93 GLY A N 1
ATOM 711 C CA . GLY A 1 93 ? 35.712 -10.599 -27.307 1.00 92.69 93 GLY A CA 1
ATOM 712 C C . GLY A 1 93 ? 34.818 -11.800 -27.623 1.00 92.69 93 GLY A C 1
ATOM 713 O O . GLY A 1 93 ? 33.682 -11.669 -28.074 1.00 92.69 93 GLY A O 1
ATOM 714 N N . GLU A 1 94 ? 35.353 -13.002 -27.394 1.00 90.56 94 GLU A N 1
ATOM 715 C CA . GLU A 1 94 ? 34.633 -14.281 -27.560 1.00 90.56 94 GLU A CA 1
ATOM 716 C C . GLU A 1 94 ? 34.035 -14.500 -28.970 1.00 90.56 94 GLU A C 1
ATOM 718 O O . GLU A 1 94 ? 33.032 -15.192 -29.137 1.00 90.56 94 GLU A O 1
ATOM 723 N N . GLY A 1 95 ? 34.651 -13.910 -30.003 1.00 91.44 95 GLY A N 1
ATOM 724 C CA . GLY A 1 95 ? 34.172 -13.992 -31.388 1.00 91.44 95 GLY A CA 1
ATOM 725 C C . GLY A 1 95 ? 32.922 -13.151 -31.669 1.00 91.44 95 GLY A C 1
ATOM 726 O O . GLY A 1 95 ? 32.292 -13.325 -32.715 1.00 91.44 95 GLY A O 1
ATOM 727 N N . ILE A 1 96 ? 32.554 -12.257 -30.748 1.00 94.38 96 ILE A N 1
ATOM 728 C CA . ILE A 1 96 ? 31.425 -11.342 -30.873 1.00 94.38 96 ILE A CA 1
ATOM 729 C C . ILE A 1 96 ? 31.940 -9.971 -31.306 1.00 94.38 96 ILE A C 1
ATOM 731 O O . ILE A 1 96 ? 32.747 -9.340 -30.630 1.00 94.38 96 ILE A O 1
ATOM 735 N N . TYR A 1 97 ? 31.393 -9.477 -32.405 1.00 96.50 97 TYR A N 1
ATOM 736 C CA . TYR A 1 97 ? 31.640 -8.150 -32.937 1.00 96.50 97 TYR A CA 1
ATOM 737 C C . TYR A 1 97 ? 30.383 -7.294 -32.826 1.00 96.50 97 TYR A C 1
ATOM 739 O O . TYR A 1 97 ? 29.252 -7.786 -32.883 1.00 96.50 97 TYR A O 1
ATOM 747 N N . TRP A 1 98 ? 30.585 -5.990 -32.686 1.00 97.62 98 TRP A N 1
ATOM 748 C CA . TRP A 1 98 ? 29.527 -4.995 -32.712 1.00 97.62 98 TRP A CA 1
ATOM 749 C C . TRP A 1 98 ? 29.786 -3.972 -33.809 1.00 97.62 98 TRP A C 1
ATOM 751 O O . TRP A 1 98 ? 30.891 -3.456 -33.953 1.00 97.62 98 TRP A O 1
ATOM 761 N N . TYR A 1 99 ? 28.747 -3.694 -34.579 1.00 97.56 99 TYR A N 1
ATOM 762 C CA . TYR A 1 99 ? 28.734 -2.761 -35.685 1.00 97.56 99 TYR A CA 1
ATOM 763 C C . TYR A 1 99 ? 27.780 -1.618 -35.392 1.00 97.56 99 TYR A C 1
ATOM 765 O O . TYR A 1 99 ? 26.639 -1.846 -34.978 1.00 97.56 99 TYR A O 1
ATOM 773 N N . ILE A 1 100 ? 28.236 -0.401 -35.671 1.00 97.50 100 ILE A N 1
ATOM 774 C CA . ILE A 1 100 ? 27.408 0.796 -35.632 1.00 97.50 100 ILE A CA 1
ATOM 775 C C . ILE A 1 100 ? 27.603 1.647 -36.888 1.00 97.50 100 ILE A C 1
ATOM 777 O O . ILE A 1 100 ? 28.725 1.795 -37.362 1.00 97.50 100 ILE A O 1
ATOM 781 N N . ALA A 1 101 ? 26.529 2.226 -37.421 1.00 97.56 101 ALA A N 1
ATOM 782 C CA . ALA A 1 101 ? 26.562 3.144 -38.557 1.00 97.56 101 ALA A CA 1
ATOM 783 C C . ALA A 1 101 ? 25.707 4.381 -38.282 1.00 97.56 101 ALA A C 1
ATOM 785 O O . ALA A 1 101 ? 24.522 4.260 -37.956 1.00 97.56 101 ALA A O 1
ATOM 786 N N . VAL A 1 102 ? 26.312 5.561 -38.426 1.00 97.69 102 VAL A N 1
ATOM 787 C CA . VAL A 1 102 ? 25.707 6.849 -38.071 1.00 97.69 102 VAL A CA 1
ATOM 788 C C . VAL A 1 102 ? 25.809 7.837 -39.227 1.00 97.69 102 VAL A C 1
ATOM 790 O O . VAL A 1 102 ? 26.899 8.074 -39.752 1.00 97.69 102 VAL A O 1
ATOM 793 N N . ARG A 1 103 ? 24.676 8.421 -39.620 1.00 95.50 103 ARG A N 1
ATOM 794 C CA . ARG A 1 103 ? 24.548 9.327 -40.767 1.00 95.50 103 ARG A CA 1
ATOM 795 C C . ARG A 1 103 ? 23.302 10.216 -40.649 1.00 95.50 103 ARG A C 1
ATOM 797 O O . ARG A 1 103 ? 22.428 9.921 -39.844 1.00 95.50 103 ARG A O 1
ATOM 804 N N . ASP A 1 104 ? 23.232 11.258 -41.476 1.00 92.25 104 ASP A N 1
ATOM 805 C CA . ASP A 1 104 ? 22.119 12.191 -41.664 1.00 92.25 104 ASP A CA 1
ATOM 806 C C . ASP A 1 104 ? 21.480 12.696 -40.351 1.00 92.25 104 ASP A C 1
ATOM 808 O O . ASP A 1 104 ? 20.443 12.205 -39.906 1.00 92.25 104 ASP A O 1
ATOM 812 N N . ASN A 1 105 ? 22.052 13.756 -39.767 1.00 93.94 105 ASN A N 1
ATOM 813 C CA . ASN A 1 105 ? 21.675 14.378 -38.486 1.00 93.94 105 ASN A CA 1
ATOM 814 C C . ASN A 1 105 ? 22.059 13.570 -37.236 1.00 93.94 105 ASN A C 1
ATOM 816 O O . ASN A 1 105 ? 21.374 13.587 -36.202 1.00 93.94 105 ASN A O 1
ATOM 820 N N . GLN A 1 106 ? 23.207 12.911 -37.308 1.00 96.00 106 GLN A N 1
ATOM 821 C CA . GLN A 1 106 ? 23.811 12.071 -36.286 1.00 96.00 106 GLN A CA 1
ATOM 822 C C . GLN A 1 106 ? 22.901 10.897 -35.908 1.00 96.00 106 GLN A C 1
ATOM 824 O O . GLN A 1 106 ? 22.805 10.500 -34.739 1.00 96.00 106 GLN A O 1
ATOM 829 N N . GLU A 1 107 ? 22.178 10.359 -36.881 1.00 96.94 107 GLU A N 1
ATOM 830 C CA . GLU A 1 107 ? 21.206 9.298 -36.693 1.00 96.94 107 GLU A CA 1
ATOM 831 C C . GLU A 1 107 ? 21.828 7.925 -36.887 1.00 96.94 107 GLU A C 1
ATOM 833 O O . GLU A 1 107 ? 22.605 7.694 -37.805 1.00 96.94 107 GLU A O 1
ATOM 838 N N . ILE A 1 108 ? 21.486 6.986 -36.008 1.00 97.62 108 ILE A N 1
ATOM 839 C CA . ILE A 1 108 ? 21.858 5.587 -36.223 1.00 97.62 108 ILE A CA 1
ATOM 840 C C . ILE A 1 108 ? 20.938 5.051 -37.316 1.00 97.62 108 ILE A C 1
ATOM 842 O O . ILE A 1 108 ? 19.716 5.225 -37.218 1.00 97.62 108 ILE A O 1
ATOM 846 N N . LEU A 1 109 ? 21.505 4.415 -38.343 1.00 96.25 109 LEU A N 1
ATOM 847 C CA . LEU A 1 109 ? 20.705 3.821 -39.414 1.00 96.25 109 LEU A CA 1
ATOM 848 C C . LEU A 1 109 ? 19.746 2.751 -38.851 1.00 96.25 109 LEU A C 1
ATOM 850 O O . LEU A 1 109 ? 20.067 2.121 -37.839 1.00 96.25 109 LEU A O 1
ATOM 854 N N . PRO A 1 110 ? 18.580 2.500 -39.481 1.00 94.00 110 PRO A N 1
ATOM 855 C CA . PRO A 1 110 ? 17.577 1.574 -38.945 1.00 94.00 110 PRO A CA 1
ATOM 856 C C . PRO A 1 110 ? 18.097 0.171 -38.590 1.00 94.00 110 PRO A C 1
ATOM 858 O O . PRO A 1 110 ? 17.674 -0.406 -37.585 1.00 94.00 110 PRO A O 1
ATOM 861 N N . ASP A 1 111 ? 19.035 -0.346 -39.380 1.00 91.94 111 ASP A N 1
ATOM 862 C CA . ASP A 1 111 ? 19.781 -1.596 -39.198 1.00 91.94 111 ASP A CA 1
ATOM 863 C C . ASP A 1 111 ? 21.290 -1.358 -38.978 1.00 91.94 111 ASP A C 1
ATOM 865 O O . ASP A 1 111 ? 22.117 -2.241 -39.198 1.00 91.94 111 ASP A O 1
ATOM 869 N N . GLY A 1 112 ? 21.646 -0.157 -38.516 1.00 94.94 112 GLY A N 1
ATOM 870 C CA . GLY A 1 112 ? 23.004 0.295 -38.223 1.00 94.94 112 GLY A CA 1
ATOM 871 C C . GLY A 1 112 ? 23.451 0.081 -36.783 1.00 94.94 112 GLY A C 1
ATOM 872 O O . GLY A 1 112 ? 24.346 0.784 -36.348 1.00 94.94 112 GLY A O 1
ATOM 873 N N . ASP A 1 113 ? 22.831 -0.819 -36.026 1.00 97.00 113 ASP A N 1
ATOM 874 C CA . ASP A 1 113 ? 23.290 -1.265 -34.704 1.00 97.00 113 ASP A CA 1
ATOM 875 C C . ASP A 1 113 ? 23.119 -2.786 -34.665 1.00 97.00 113 ASP A C 1
ATOM 877 O O . ASP A 1 113 ? 22.002 -3.297 -34.566 1.00 97.00 113 ASP A O 1
ATOM 881 N N . VAL A 1 114 ? 24.222 -3.514 -34.849 1.00 96.31 114 VAL A N 1
ATOM 882 C CA . VAL A 1 114 ? 24.229 -4.968 -35.066 1.00 96.31 114 VAL A CA 1
ATOM 883 C C . VAL A 1 114 ? 25.296 -5.605 -34.190 1.00 96.31 114 VAL A C 1
ATOM 885 O O . VAL A 1 114 ? 26.427 -5.144 -34.147 1.00 96.31 114 VAL A O 1
ATOM 888 N N . ILE A 1 115 ? 24.953 -6.688 -33.500 1.00 95.62 115 ILE A N 1
ATOM 889 C CA . ILE A 1 115 ? 25.898 -7.519 -32.745 1.00 95.62 115 ILE A CA 1
ATOM 890 C C . ILE A 1 115 ? 25.901 -8.919 -33.343 1.00 95.62 115 ILE A C 1
ATOM 892 O O . ILE A 1 115 ? 24.829 -9.458 -33.573 1.00 95.62 115 ILE A O 1
ATOM 896 N N . GLY A 1 116 ? 27.045 -9.543 -33.577 1.00 94.81 116 GLY A N 1
ATOM 897 C CA . GLY A 1 116 ? 27.085 -10.853 -34.229 1.00 94.81 116 GLY A CA 1
ATOM 898 C C . GLY A 1 116 ? 28.489 -11.418 -34.312 1.00 94.81 116 GLY A C 1
ATOM 899 O O . GLY A 1 116 ? 29.387 -10.940 -33.625 1.00 94.81 116 GLY A O 1
ATOM 900 N N . ASN A 1 117 ? 28.680 -12.443 -35.133 1.00 95.56 117 ASN A N 1
ATOM 901 C CA . ASN A 1 117 ? 30.023 -12.882 -35.504 1.00 95.56 117 ASN A CA 1
ATOM 902 C C . ASN A 1 117 ? 30.615 -11.949 -36.581 1.00 95.56 117 ASN A C 1
ATOM 904 O O . ASN A 1 117 ? 30.004 -10.955 -36.977 1.00 95.56 117 ASN A O 1
ATOM 908 N N . ARG A 1 118 ? 31.823 -12.258 -37.059 1.00 93.62 118 ARG A N 1
ATOM 909 C CA . ARG A 1 118 ? 32.485 -11.449 -38.089 1.00 93.62 118 ARG A CA 1
ATOM 910 C C . ARG A 1 118 ? 31.673 -11.363 -39.389 1.00 93.62 118 ARG A C 1
ATOM 912 O O . ARG A 1 118 ? 31.526 -10.266 -39.922 1.00 93.62 118 ARG A O 1
ATOM 919 N N . ASP A 1 119 ? 31.107 -12.480 -39.836 1.00 94.88 119 ASP A N 1
ATOM 920 C CA . ASP A 1 119 ? 30.323 -12.563 -41.074 1.00 94.88 119 ASP A CA 1
ATOM 921 C C . ASP A 1 119 ? 29.045 -11.710 -40.996 1.00 94.88 119 ASP A C 1
ATOM 923 O O . ASP A 1 119 ? 28.745 -10.956 -41.921 1.00 94.88 119 ASP A O 1
ATOM 927 N N . ASP A 1 120 ? 28.335 -11.749 -39.861 1.00 93.88 120 ASP A N 1
ATOM 928 C CA . ASP A 1 120 ? 27.146 -10.928 -39.593 1.00 93.88 120 ASP A CA 1
ATOM 929 C C . ASP A 1 120 ? 27.461 -9.427 -39.727 1.00 93.88 120 ASP A C 1
ATOM 931 O O . ASP A 1 120 ? 26.656 -8.642 -40.244 1.00 93.88 120 ASP A O 1
ATOM 935 N N . ILE A 1 121 ? 28.636 -9.015 -39.237 1.00 95.25 121 ILE A N 1
ATOM 936 C CA . ILE A 1 121 ? 29.087 -7.622 -39.279 1.00 95.25 121 ILE A CA 1
ATOM 937 C C . ILE A 1 121 ? 29.519 -7.216 -40.688 1.00 95.25 121 ILE A C 1
ATOM 939 O O . ILE A 1 121 ? 29.212 -6.105 -41.126 1.00 95.25 121 ILE A O 1
ATOM 943 N N . GLU A 1 122 ? 30.195 -8.094 -41.422 1.00 94.25 122 GLU A N 1
ATOM 944 C CA . GLU A 1 122 ? 30.578 -7.831 -42.810 1.00 94.25 122 GLU A CA 1
ATOM 945 C C . GLU A 1 122 ? 29.353 -7.738 -43.727 1.00 94.25 122 GLU A C 1
ATOM 947 O O . GLU A 1 122 ? 29.288 -6.834 -44.563 1.00 94.25 122 GLU A O 1
ATOM 952 N N . GLU A 1 123 ? 28.329 -8.566 -43.504 1.00 94.06 123 GLU A N 1
ATOM 953 C CA . GLU A 1 123 ? 27.041 -8.453 -44.193 1.00 94.06 123 GLU A CA 1
ATOM 954 C C . GLU A 1 123 ? 26.362 -7.108 -43.885 1.00 94.06 123 GLU A C 1
ATOM 956 O O . GLU A 1 123 ? 25.884 -6.422 -44.791 1.00 94.06 123 GLU A O 1
ATOM 961 N N . ALA A 1 124 ? 26.357 -6.687 -42.614 1.00 93.38 124 ALA A N 1
ATOM 962 C CA . ALA A 1 124 ? 25.814 -5.388 -42.218 1.00 93.38 124 ALA A CA 1
ATOM 963 C C . ALA A 1 124 ? 26.561 -4.216 -42.864 1.00 93.38 124 ALA A C 1
ATOM 965 O O . ALA A 1 124 ? 25.936 -3.289 -43.381 1.00 93.38 124 ALA A O 1
ATOM 966 N N . ARG A 1 125 ? 27.893 -4.285 -42.915 1.00 94.00 125 ARG A N 1
ATOM 967 C CA . ARG A 1 125 ? 28.725 -3.298 -43.607 1.00 94.00 125 ARG A CA 1
ATOM 968 C C . ARG A 1 125 ? 28.426 -3.260 -45.105 1.00 94.00 125 ARG A C 1
ATOM 970 O O . ARG A 1 125 ? 28.327 -2.170 -45.667 1.00 94.00 125 ARG A O 1
ATOM 977 N N . ALA A 1 126 ? 28.270 -4.415 -45.751 1.00 93.81 126 ALA A N 1
ATOM 978 C CA . ALA A 1 126 ? 27.987 -4.505 -47.182 1.00 93.81 126 ALA A CA 1
ATOM 979 C C . ALA A 1 126 ? 26.656 -3.829 -47.552 1.00 93.81 126 ALA A C 1
ATOM 981 O O . ALA A 1 126 ? 26.604 -3.110 -48.552 1.00 93.81 126 ALA A O 1
ATOM 982 N N . ARG A 1 127 ? 25.612 -3.961 -46.716 1.00 92.81 127 ARG A N 1
ATOM 983 C CA . ARG A 1 127 ? 24.321 -3.268 -46.915 1.00 92.81 127 ARG A CA 1
ATOM 984 C C . ARG A 1 127 ? 24.452 -1.744 -46.936 1.00 92.81 127 ARG A C 1
ATOM 986 O O . ARG A 1 127 ? 23.700 -1.081 -47.643 1.00 92.81 127 ARG A O 1
ATOM 993 N N . HIS A 1 128 ? 25.418 -1.190 -46.204 1.00 93.94 128 HIS A N 1
ATOM 994 C CA . HIS A 1 128 ? 25.631 0.257 -46.099 1.00 93.94 128 HIS A CA 1
ATOM 995 C C . HIS A 1 128 ? 26.749 0.799 -47.006 1.00 93.94 128 HIS A C 1
ATOM 997 O O . HIS A 1 128 ? 26.989 2.011 -47.039 1.00 93.94 128 HIS A O 1
ATOM 1003 N N . ALA A 1 129 ? 27.431 -0.063 -47.765 1.00 89.12 129 ALA A N 1
ATOM 1004 C CA . ALA A 1 129 ? 28.558 0.334 -48.609 1.00 89.12 129 ALA A CA 1
ATOM 1005 C C . ALA A 1 129 ? 28.161 1.341 -49.707 1.00 89.12 129 ALA A C 1
ATOM 1007 O O . ALA A 1 129 ? 28.952 2.219 -50.052 1.00 89.12 129 ALA A O 1
ATOM 1008 N N . SER A 1 130 ? 26.923 1.262 -50.209 1.00 87.94 130 SER A N 1
ATOM 1009 C CA . SER A 1 130 ? 26.400 2.120 -51.282 1.00 87.94 130 SER A CA 1
ATOM 1010 C C . SER A 1 130 ? 26.235 3.595 -50.895 1.00 87.94 130 SER A C 1
ATOM 1012 O O . SER A 1 130 ? 26.217 4.445 -51.781 1.00 87.94 130 SER A O 1
ATOM 1014 N N . PHE A 1 131 ? 26.156 3.927 -49.600 1.00 86.88 131 PHE A N 1
ATOM 1015 C CA . PHE A 1 131 ? 25.976 5.312 -49.140 1.00 86.88 131 PHE A CA 1
ATOM 1016 C C . PHE A 1 131 ? 27.245 6.183 -49.269 1.00 86.88 131 PHE A C 1
ATOM 1018 O O . PHE A 1 131 ? 27.132 7.408 -49.322 1.00 86.88 131 PHE A O 1
ATOM 1025 N N . GLY A 1 132 ? 28.442 5.577 -49.335 1.00 86.38 132 GLY A N 1
ATOM 1026 C CA . GLY A 1 132 ? 29.732 6.262 -49.540 1.00 86.38 132 GLY A CA 1
ATOM 1027 C C . GLY A 1 132 ? 30.145 7.273 -48.451 1.00 86.38 132 GLY A C 1
ATOM 1028 O O . GLY A 1 132 ? 29.367 7.626 -47.573 1.00 86.38 132 GLY A O 1
ATOM 1029 N N . GLY A 1 133 ? 31.392 7.758 -48.486 1.00 89.50 133 GLY A N 1
ATOM 1030 C CA . GLY A 1 133 ? 31.858 8.863 -47.622 1.00 89.50 133 GLY A CA 1
ATOM 1031 C C . GLY A 1 133 ? 32.066 8.538 -46.136 1.00 89.50 133 GLY A C 1
ATOM 1032 O O . GLY A 1 133 ? 32.235 9.457 -45.349 1.00 89.50 133 GLY A O 1
ATOM 1033 N N . TRP A 1 134 ? 32.047 7.261 -45.754 1.00 94.56 134 TRP A N 1
ATOM 1034 C CA . TRP A 1 134 ? 32.186 6.815 -44.366 1.00 94.56 134 TRP A CA 1
ATOM 1035 C C . TRP A 1 134 ? 33.585 7.068 -43.780 1.00 94.56 134 TRP A C 1
ATOM 1037 O O . TRP A 1 134 ? 34.584 6.655 -44.373 1.00 94.56 134 TRP A O 1
ATOM 1047 N N . GLU A 1 135 ? 33.655 7.639 -42.574 1.00 95.44 135 GLU A N 1
ATOM 1048 C CA . GLU A 1 135 ? 34.812 7.471 -41.683 1.00 95.44 135 GLU A CA 1
ATOM 1049 C C . GLU A 1 135 ? 34.746 6.083 -41.024 1.00 95.44 135 GLU A C 1
ATOM 1051 O O . GLU A 1 135 ? 33.721 5.707 -40.451 1.00 95.44 135 GLU A O 1
ATOM 1056 N N . TYR A 1 136 ? 35.837 5.320 -41.109 1.00 94.19 136 TYR A N 1
ATOM 1057 C CA . TYR A 1 136 ? 35.930 3.965 -40.564 1.00 94.19 136 TYR A CA 1
ATOM 1058 C C . TYR A 1 136 ? 36.612 3.972 -39.199 1.00 94.19 136 TYR A C 1
ATOM 1060 O O . TYR A 1 136 ? 37.698 4.532 -39.042 1.00 94.19 136 TYR A O 1
ATOM 1068 N N . VAL A 1 137 ? 35.979 3.323 -38.225 1.00 94.81 137 VAL A N 1
ATOM 1069 C CA . VAL A 1 137 ? 36.447 3.273 -36.839 1.00 94.81 137 VAL A CA 1
ATOM 1070 C C . VAL A 1 137 ? 36.475 1.827 -36.363 1.00 94.81 137 VAL A C 1
ATOM 1072 O O . VAL A 1 137 ? 35.471 1.292 -35.904 1.00 94.81 137 VAL A O 1
ATOM 1075 N N . ASP A 1 138 ? 37.640 1.201 -36.443 1.00 94.69 138 ASP A N 1
ATOM 1076 C CA . ASP A 1 138 ? 37.825 -0.157 -35.939 1.00 94.69 138 ASP A CA 1
ATOM 1077 C C . ASP A 1 138 ? 38.436 -0.130 -34.530 1.00 94.69 138 ASP A C 1
ATOM 1079 O O . ASP A 1 138 ? 39.241 0.746 -34.201 1.00 94.69 138 ASP A O 1
ATOM 1083 N N . GLY A 1 139 ? 38.060 -1.082 -33.678 1.00 95.19 139 GLY A N 1
ATOM 1084 C CA . GLY A 1 139 ? 38.612 -1.177 -32.329 1.00 95.19 139 GLY A CA 1
ATOM 1085 C C . GLY A 1 139 ? 38.156 -2.407 -31.556 1.00 95.19 139 GLY A C 1
ATOM 1086 O O . GLY A 1 139 ? 37.591 -3.343 -32.114 1.00 95.19 139 GLY A O 1
ATOM 1087 N N . ASP A 1 140 ? 38.393 -2.391 -30.249 1.00 96.44 140 ASP A N 1
ATOM 1088 C CA . ASP A 1 140 ? 37.964 -3.429 -29.314 1.00 96.44 140 ASP A CA 1
ATOM 1089 C C . ASP A 1 140 ? 37.019 -2.859 -28.234 1.00 96.44 140 ASP A C 1
ATOM 1091 O O . ASP A 1 140 ? 36.656 -1.675 -28.238 1.00 96.44 140 ASP A O 1
ATOM 1095 N N . ALA A 1 141 ? 36.623 -3.690 -27.270 1.00 95.19 141 ALA A N 1
ATOM 1096 C CA . ALA A 1 141 ? 35.796 -3.286 -26.135 1.00 95.19 141 ALA A CA 1
ATOM 1097 C C . ALA A 1 141 ? 36.378 -2.101 -25.332 1.00 95.19 141 ALA A C 1
ATOM 1099 O O . ALA A 1 141 ? 35.616 -1.303 -24.778 1.00 95.19 141 ALA A O 1
ATOM 1100 N N . SER A 1 142 ? 37.707 -1.954 -25.273 1.00 95.19 142 SER A N 1
ATOM 1101 C CA . SER A 1 142 ? 38.367 -0.844 -24.575 1.00 95.19 142 SER A CA 1
ATOM 1102 C C . SER A 1 142 ? 38.236 0.468 -25.353 1.00 95.19 142 SER A C 1
ATOM 1104 O O . SER A 1 142 ? 37.965 1.516 -24.757 1.00 95.19 142 SER A O 1
ATOM 1106 N N . ALA A 1 143 ? 38.309 0.403 -26.686 1.00 95.25 143 ALA A N 1
ATOM 1107 C CA . ALA A 1 143 ? 38.037 1.536 -27.560 1.00 95.25 143 ALA A CA 1
ATOM 1108 C C . ALA A 1 143 ? 36.592 2.018 -27.380 1.00 95.25 143 ALA A C 1
ATOM 1110 O O . ALA A 1 143 ? 36.369 3.210 -27.161 1.00 95.25 143 ALA A O 1
ATOM 1111 N N . VAL A 1 144 ? 35.618 1.101 -27.347 1.00 95.00 144 VAL A N 1
ATOM 1112 C CA . VAL A 1 144 ? 34.211 1.435 -27.056 1.00 95.00 144 VAL A CA 1
ATOM 1113 C C . VAL A 1 144 ? 34.076 2.113 -25.694 1.00 95.00 144 VAL A C 1
ATOM 1115 O O . VAL A 1 144 ? 33.409 3.144 -25.580 1.00 95.00 144 VAL A O 1
ATOM 1118 N N . LEU A 1 145 ? 34.725 1.572 -24.659 1.00 94.38 145 LEU A N 1
ATOM 1119 C CA . LEU A 1 145 ? 34.685 2.156 -23.321 1.00 94.38 145 LEU A CA 1
ATOM 1120 C C . LEU A 1 145 ? 35.242 3.586 -23.316 1.00 94.38 145 LEU A C 1
ATOM 1122 O O . LEU A 1 145 ? 34.653 4.465 -22.683 1.00 94.38 145 LEU A O 1
ATOM 1126 N N . SER A 1 146 ? 36.323 3.853 -24.051 1.00 93.69 146 SER A N 1
ATOM 1127 C CA . SER A 1 146 ? 36.898 5.198 -24.168 1.00 93.69 146 SER A CA 1
ATOM 1128 C C . SER A 1 146 ? 35.918 6.206 -24.785 1.00 93.69 146 SER A C 1
ATOM 1130 O O . SER A 1 146 ? 35.795 7.319 -24.270 1.00 93.69 146 SER A O 1
ATOM 1132 N N . LEU A 1 147 ? 35.133 5.791 -25.791 1.00 92.19 147 LEU A N 1
ATOM 1133 C CA . LEU A 1 147 ? 34.131 6.640 -26.452 1.00 92.19 147 LEU A CA 1
ATOM 1134 C C . LEU A 1 147 ? 33.011 7.068 -25.494 1.00 92.19 147 LEU A C 1
ATOM 1136 O O . LEU A 1 147 ? 32.495 8.180 -25.591 1.00 92.19 147 LEU A O 1
ATOM 1140 N N . ILE A 1 148 ? 32.642 6.206 -24.543 1.00 92.38 148 ILE A N 1
ATOM 1141 C CA . ILE A 1 148 ? 31.520 6.457 -23.626 1.00 92.38 148 ILE A CA 1
ATOM 1142 C C . ILE A 1 148 ? 31.943 6.970 -22.244 1.00 92.38 148 ILE A C 1
ATOM 1144 O O . ILE A 1 148 ? 31.087 7.446 -21.497 1.00 92.38 148 ILE A O 1
ATOM 1148 N N . SER A 1 149 ? 33.226 6.883 -21.876 1.00 87.31 149 SER A N 1
ATOM 1149 C CA . SER A 1 149 ? 33.717 7.226 -20.527 1.00 87.31 149 SER A CA 1
ATOM 1150 C C . SER A 1 149 ? 33.644 8.723 -20.203 1.00 87.31 149 SER A C 1
ATOM 1152 O O . SER A 1 149 ? 33.488 9.091 -19.041 1.00 87.31 149 SER A O 1
ATOM 1154 N N . GLY A 1 150 ? 33.704 9.596 -21.213 1.00 78.81 150 GLY A N 1
ATOM 1155 C CA . GLY A 1 150 ? 33.580 11.051 -21.040 1.00 78.81 150 GLY A CA 1
ATOM 1156 C C . GLY A 1 150 ? 32.144 11.587 -21.096 1.00 78.81 150 GLY A C 1
ATOM 1157 O O . GLY A 1 150 ? 31.902 12.754 -20.778 1.00 78.81 150 GLY A O 1
ATOM 1158 N N . SER A 1 151 ? 31.174 10.763 -21.502 1.00 80.44 151 SER A N 1
ATOM 1159 C CA . SER A 1 151 ? 29.800 11.211 -21.726 1.00 80.44 151 SER A CA 1
ATOM 1160 C C . SER A 1 151 ? 28.986 11.211 -20.433 1.00 80.44 151 SER A C 1
ATOM 1162 O O . SER A 1 151 ? 28.805 10.181 -19.787 1.00 80.44 151 SER A O 1
ATOM 1164 N N . LYS A 1 152 ? 28.418 12.371 -20.082 1.00 84.00 152 LYS A N 1
ATOM 1165 C CA . LYS A 1 152 ? 27.429 12.501 -18.993 1.00 84.00 152 LYS A CA 1
ATOM 1166 C C . LYS A 1 152 ? 26.001 12.158 -19.436 1.00 84.00 152 LYS A C 1
ATOM 1168 O O . LYS A 1 152 ? 25.073 12.252 -18.632 1.00 84.00 152 LYS A O 1
ATOM 1173 N N . ARG A 1 153 ? 25.791 11.831 -20.717 1.00 89.31 153 ARG A N 1
ATOM 1174 C CA . ARG A 1 153 ? 24.459 11.527 -21.253 1.00 89.31 153 ARG A CA 1
ATOM 1175 C C . ARG A 1 153 ? 23.997 10.151 -20.778 1.00 89.31 153 ARG A C 1
ATOM 1177 O O . ARG A 1 153 ? 24.797 9.245 -20.571 1.00 89.31 153 ARG A O 1
ATOM 1184 N N . SER A 1 154 ? 22.686 10.015 -20.618 1.00 90.88 154 SER A N 1
ATOM 1185 C CA . SER A 1 154 ? 22.028 8.769 -20.232 1.00 90.88 154 SER A CA 1
ATOM 1186 C C . SER A 1 154 ? 20.915 8.476 -21.223 1.00 90.88 154 SER A C 1
ATOM 1188 O O . SER A 1 154 ? 20.082 9.337 -21.509 1.00 90.88 154 SER A O 1
ATOM 1190 N N . PHE A 1 155 ? 20.910 7.253 -21.733 1.00 94.81 155 PHE A N 1
ATOM 1191 C CA . PHE A 1 155 ? 19.958 6.753 -22.712 1.00 94.81 155 PHE A CA 1
ATOM 1192 C C . PHE A 1 155 ? 19.328 5.469 -22.171 1.00 94.81 155 PHE A C 1
ATOM 1194 O O . PHE A 1 155 ? 19.702 4.366 -22.582 1.00 94.81 155 PHE A O 1
ATOM 1201 N N . PRO A 1 156 ? 18.408 5.589 -21.195 1.00 94.50 156 PRO A N 1
ATOM 1202 C CA . PRO A 1 156 ? 17.814 4.435 -20.546 1.00 94.50 156 PRO A CA 1
ATOM 1203 C C . PRO A 1 156 ? 16.993 3.609 -21.531 1.00 94.50 156 PRO A C 1
ATOM 1205 O O . PRO A 1 156 ? 16.257 4.143 -22.364 1.00 94.50 156 PRO A O 1
ATOM 1208 N N . VAL A 1 157 ? 17.106 2.293 -21.389 1.00 93.75 157 VAL A N 1
ATOM 1209 C CA . VAL A 1 157 ? 16.278 1.322 -22.100 1.00 93.75 157 VAL A CA 1
ATOM 1210 C C . VAL A 1 157 ? 15.181 0.882 -21.142 1.00 93.75 157 VAL A C 1
ATOM 1212 O O . VAL A 1 157 ? 15.452 0.263 -20.112 1.00 93.75 157 VAL A O 1
ATOM 1215 N N . VAL A 1 158 ? 13.943 1.260 -21.449 1.00 90.94 158 VAL A N 1
ATOM 1216 C CA . VAL A 1 158 ? 12.787 1.062 -20.572 1.00 90.94 158 VAL A CA 1
ATOM 1217 C C . VAL A 1 158 ? 11.861 -0.020 -21.103 1.00 90.94 158 VAL A C 1
ATOM 1219 O O . VAL A 1 158 ? 11.693 -0.188 -22.311 1.00 90.94 158 VAL A O 1
ATOM 1222 N N . ASP A 1 159 ? 11.233 -0.734 -20.177 1.00 89.31 159 ASP A N 1
ATOM 1223 C CA . ASP A 1 159 ? 10.172 -1.682 -20.484 1.00 89.31 159 ASP A CA 1
ATOM 1224 C C . ASP A 1 159 ? 8.886 -0.921 -20.823 1.00 89.31 159 ASP A C 1
ATOM 1226 O O . ASP A 1 159 ? 8.312 -0.238 -19.968 1.00 89.31 159 ASP A O 1
ATOM 1230 N N . SER A 1 160 ? 8.420 -1.031 -22.066 1.00 85.88 160 SER A N 1
ATOM 1231 C CA . SER A 1 160 ? 7.185 -0.371 -22.501 1.00 85.88 160 SER A CA 1
ATOM 1232 C C . SER A 1 160 ? 5.914 -0.987 -21.897 1.00 85.88 160 SER A C 1
ATOM 1234 O O . SER A 1 160 ? 4.885 -0.307 -21.814 1.00 85.88 160 SER A O 1
ATOM 1236 N N . GLU A 1 161 ? 5.980 -2.237 -21.431 1.00 82.88 161 GLU A N 1
ATOM 1237 C CA . GLU A 1 161 ? 4.855 -2.968 -20.839 1.00 82.88 161 GLU A CA 1
ATOM 1238 C C . GLU A 1 161 ? 4.781 -2.827 -19.316 1.00 82.88 161 GLU A C 1
ATOM 1240 O O . GLU A 1 161 ? 3.747 -3.138 -18.715 1.00 82.88 161 GLU A O 1
ATOM 1245 N N . ALA A 1 162 ? 5.841 -2.323 -18.676 1.00 80.31 162 ALA A N 1
ATOM 1246 C CA . ALA A 1 162 ? 5.858 -2.128 -17.236 1.00 80.31 162 ALA A CA 1
ATOM 1247 C C . ALA A 1 162 ? 4.741 -1.167 -16.795 1.00 80.31 162 ALA A C 1
ATOM 1249 O O . ALA A 1 162 ? 4.583 -0.053 -17.302 1.00 80.31 162 ALA A O 1
ATOM 1250 N N . ARG A 1 163 ? 3.966 -1.598 -15.794 1.00 80.12 163 ARG A N 1
ATOM 1251 C CA . ARG A 1 163 ? 2.891 -0.813 -15.173 1.00 80.12 163 ARG A CA 1
ATOM 1252 C C . ARG A 1 163 ? 3.269 -0.448 -13.733 1.00 80.12 163 ARG A C 1
ATOM 1254 O O . ARG A 1 163 ? 2.756 -1.065 -12.799 1.00 80.12 163 ARG A O 1
ATOM 1261 N N . PRO A 1 164 ? 4.145 0.553 -13.524 1.00 75.62 164 PRO A N 1
ATOM 1262 C CA . PRO A 1 164 ? 4.661 0.886 -12.194 1.00 75.62 164 PRO A CA 1
ATOM 1263 C C . PRO A 1 164 ? 3.577 1.379 -11.222 1.00 75.62 164 PRO A C 1
ATOM 1265 O O . PRO A 1 164 ? 3.755 1.281 -10.015 1.00 75.62 164 PRO A O 1
ATOM 1268 N N . TRP A 1 165 ? 2.439 1.865 -11.731 1.00 79.94 165 TRP A N 1
ATOM 1269 C CA . TRP A 1 165 ? 1.321 2.362 -10.924 1.00 79.94 165 TRP A CA 1
ATOM 1270 C C . TRP A 1 165 ? 0.456 1.255 -10.302 1.00 79.94 165 TRP A C 1
ATOM 1272 O O . TRP A 1 165 ? -0.248 1.517 -9.331 1.00 79.94 165 TRP A O 1
ATOM 1282 N N . LEU A 1 166 ? 0.501 0.022 -10.825 1.00 84.06 166 LEU A N 1
ATOM 1283 C CA . LEU A 1 166 ? -0.353 -1.059 -10.323 1.00 84.06 166 LEU A CA 1
ATOM 1284 C C . LEU A 1 166 ? 0.010 -1.460 -8.891 1.00 84.06 166 LEU A C 1
ATOM 1286 O O . LEU A 1 166 ? -0.882 -1.641 -8.071 1.00 84.06 166 LEU A O 1
ATOM 1290 N N . ALA A 1 167 ? 1.302 -1.561 -8.573 1.00 80.31 167 ALA A N 1
ATOM 1291 C CA . ALA A 1 167 ? 1.758 -1.930 -7.233 1.00 80.31 167 ALA A CA 1
ATOM 1292 C C . ALA A 1 167 ? 1.268 -0.955 -6.136 1.00 80.31 167 ALA A C 1
ATOM 1294 O O . ALA A 1 167 ? 0.627 -1.421 -5.190 1.00 80.31 167 ALA A O 1
ATOM 1295 N N . PRO A 1 168 ? 1.475 0.376 -6.245 1.00 86.44 168 PRO A N 1
ATOM 1296 C CA . PRO A 1 168 ? 0.935 1.309 -5.259 1.00 86.44 168 PRO A CA 1
ATOM 1297 C C . PRO A 1 168 ? -0.598 1.381 -5.285 1.00 86.44 168 PRO A C 1
ATOM 1299 O O . PRO A 1 168 ? -1.197 1.531 -4.224 1.00 86.44 168 PRO A O 1
ATOM 1302 N N . ALA A 1 169 ? -1.253 1.220 -6.443 1.00 88.00 169 ALA A N 1
ATOM 1303 C CA . ALA A 1 169 ? -2.718 1.215 -6.519 1.00 88.00 169 ALA A CA 1
ATOM 1304 C C . ALA A 1 169 ? -3.341 0.032 -5.758 1.00 88.00 169 ALA A C 1
ATOM 1306 O O . ALA A 1 169 ? -4.288 0.220 -4.995 1.00 88.00 169 ALA A O 1
ATOM 1307 N N . VAL A 1 170 ? -2.781 -1.173 -5.907 1.00 90.56 170 VAL A N 1
ATOM 1308 C CA . VAL A 1 170 ? -3.210 -2.365 -5.154 1.00 90.56 170 VAL A CA 1
ATOM 1309 C C . VAL A 1 170 ? -2.954 -2.184 -3.655 1.00 90.56 170 VAL A C 1
ATOM 1311 O O . VAL A 1 170 ? -3.817 -2.515 -2.838 1.00 90.56 170 VAL A O 1
ATOM 1314 N N . GLY A 1 171 ? -1.806 -1.607 -3.284 1.00 90.12 171 GLY A N 1
ATOM 1315 C CA . GLY A 1 171 ? -1.496 -1.276 -1.890 1.00 90.12 171 GLY A CA 1
ATOM 1316 C C . GLY A 1 171 ? -2.499 -0.289 -1.281 1.00 90.12 171 GLY A C 1
ATOM 1317 O O . GLY A 1 171 ? -3.035 -0.541 -0.203 1.00 90.12 171 GLY A O 1
ATOM 1318 N N . GLY A 1 172 ? -2.817 0.792 -1.997 1.00 92.62 172 GLY A N 1
ATOM 1319 C CA . GLY A 1 172 ? -3.799 1.792 -1.572 1.00 92.62 172 GLY A CA 1
ATOM 1320 C C . GLY A 1 172 ? -5.211 1.220 -1.423 1.00 92.62 172 GLY A C 1
ATOM 1321 O O . GLY A 1 172 ? -5.866 1.462 -0.412 1.00 92.62 172 GLY A O 1
ATOM 1322 N N . ALA A 1 173 ? -5.660 0.402 -2.379 1.00 93.25 173 ALA A N 1
ATOM 1323 C CA . ALA A 1 173 ? -6.966 -0.256 -2.306 1.00 93.25 173 ALA A CA 1
ATOM 1324 C C . ALA A 1 173 ? -7.071 -1.205 -1.100 1.00 93.25 173 ALA A C 1
ATOM 1326 O O . ALA A 1 173 ? -8.084 -1.219 -0.403 1.00 93.25 173 ALA A O 1
ATOM 1327 N N . SER A 1 174 ? -6.003 -1.951 -0.809 1.00 92.44 174 SER A N 1
ATOM 1328 C CA . SER A 1 174 ? -5.956 -2.857 0.345 1.00 92.44 174 SER A CA 1
ATOM 1329 C C . SER A 1 174 ? -6.048 -2.095 1.671 1.00 92.44 174 SER A C 1
ATOM 1331 O O . SER A 1 174 ? -6.808 -2.484 2.555 1.00 92.44 174 SER A O 1
ATOM 1333 N N . LEU A 1 175 ? -5.333 -0.971 1.799 1.00 95.75 175 LEU A N 1
ATOM 1334 C CA . LEU A 1 175 ? -5.396 -0.110 2.987 1.00 95.75 175 LEU A CA 1
ATOM 1335 C C . LEU A 1 175 ? -6.793 0.481 3.208 1.00 95.75 175 LEU A C 1
ATOM 1337 O O . LEU A 1 175 ? -7.261 0.516 4.345 1.00 95.75 175 LEU A O 1
ATOM 1341 N N . LEU A 1 176 ? -7.472 0.901 2.137 1.00 96.31 176 LEU A N 1
ATOM 1342 C CA . LEU A 1 176 ? -8.845 1.411 2.207 1.00 96.31 176 LEU A CA 1
ATOM 1343 C C . LEU A 1 176 ? -9.843 0.344 2.672 1.00 96.31 176 LEU A C 1
ATOM 1345 O O . LEU A 1 176 ? -10.745 0.642 3.451 1.00 96.31 176 LEU A O 1
ATOM 1349 N N . LEU A 1 177 ? -9.683 -0.905 2.232 1.00 96.81 177 LEU A N 1
ATOM 1350 C CA . LEU A 1 177 ? -10.547 -2.002 2.675 1.00 96.81 177 LEU A CA 1
ATOM 1351 C C . LEU A 1 177 ? -10.345 -2.323 4.159 1.00 96.81 177 LEU A C 1
ATOM 1353 O O . LEU A 1 177 ? -11.321 -2.511 4.884 1.00 96.81 177 LEU A O 1
ATOM 1357 N N . VAL A 1 178 ? -9.094 -2.348 4.626 1.00 97.06 178 VAL A N 1
ATOM 1358 C CA . VAL A 1 178 ? -8.778 -2.605 6.040 1.00 97.06 178 VAL A CA 1
ATOM 1359 C C . VAL A 1 178 ? -9.314 -1.488 6.935 1.00 97.06 178 VAL A C 1
ATOM 1361 O O . VAL A 1 178 ? -9.915 -1.774 7.971 1.00 97.06 178 VAL A O 1
ATOM 1364 N N . SER A 1 179 ? -9.155 -0.223 6.539 1.00 95.62 179 SER A N 1
ATOM 1365 C CA . SER A 1 179 ? -9.674 0.906 7.316 1.00 95.62 179 SER A CA 1
ATOM 1366 C C . SER A 1 179 ? -11.204 0.930 7.345 1.00 95.62 179 SER A C 1
ATOM 1368 O O . SER A 1 179 ? -11.785 1.109 8.417 1.00 95.62 179 SER A O 1
ATOM 1370 N N . ALA A 1 180 ? -11.869 0.659 6.218 1.00 97.25 180 ALA A N 1
ATOM 1371 C CA . ALA A 1 180 ? -13.324 0.541 6.160 1.00 97.25 180 ALA A CA 1
ATOM 1372 C C . ALA A 1 180 ? -13.849 -0.601 7.048 1.00 97.25 180 ALA A C 1
ATOM 1374 O O . ALA A 1 180 ? -14.807 -0.407 7.799 1.00 97.25 180 ALA A O 1
ATOM 1375 N N . ALA A 1 181 ? -13.198 -1.769 7.022 1.00 97.12 181 ALA A N 1
ATOM 1376 C CA . ALA A 1 181 ? -13.550 -2.893 7.886 1.00 97.12 181 ALA A CA 1
ATOM 1377 C C . ALA A 1 181 ? -13.376 -2.548 9.375 1.00 97.12 181 ALA A C 1
ATOM 1379 O O . ALA A 1 181 ? -14.264 -2.834 10.179 1.00 97.12 181 ALA A O 1
ATOM 1380 N N . GLY A 1 182 ? -12.275 -1.880 9.736 1.00 97.25 182 GLY A N 1
ATOM 1381 C CA . GLY A 1 182 ? -12.021 -1.414 11.100 1.00 97.25 182 GLY A CA 1
ATOM 1382 C C . GLY A 1 182 ? -13.094 -0.446 11.608 1.00 97.25 182 GLY A C 1
ATOM 1383 O O . GLY A 1 182 ? -13.630 -0.644 12.698 1.00 97.25 182 GLY A O 1
ATOM 1384 N N . LEU A 1 183 ? -13.474 0.548 10.797 1.00 97.38 183 LEU A N 1
ATOM 1385 C CA . LEU A 1 183 ? -14.550 1.493 11.127 1.00 97.38 183 LEU A CA 1
ATOM 1386 C C . LEU A 1 183 ? -15.906 0.793 11.278 1.00 97.38 183 LEU A C 1
ATOM 1388 O O . LEU A 1 183 ? -16.664 1.099 12.198 1.00 97.38 183 LEU A O 1
ATOM 1392 N N . MET A 1 184 ? -16.207 -0.178 10.413 1.00 97.38 184 MET A N 1
ATOM 1393 C CA . MET A 1 184 ? -17.451 -0.946 10.483 1.00 97.38 184 MET A CA 1
ATOM 1394 C C . MET A 1 184 ? -17.536 -1.781 11.770 1.00 97.38 184 MET A C 1
ATOM 1396 O O . MET A 1 184 ? -18.580 -1.805 12.426 1.00 97.38 184 MET A O 1
ATOM 1400 N N . LEU A 1 185 ? -16.440 -2.445 12.149 1.00 97.31 185 LEU A N 1
ATOM 1401 C CA . LEU A 1 185 ? -16.332 -3.209 13.396 1.00 97.31 185 LEU A CA 1
ATOM 1402 C C . LEU A 1 185 ? -16.474 -2.310 14.626 1.00 97.31 185 LEU A C 1
ATOM 1404 O O . LEU A 1 185 ? -17.246 -2.639 15.528 1.00 97.31 185 LEU A O 1
ATOM 1408 N N . TRP A 1 186 ? -15.797 -1.158 14.635 1.00 96.62 186 TRP A N 1
ATOM 1409 C CA . TRP A 1 186 ? -15.929 -0.167 15.704 1.00 96.62 186 TRP A CA 1
ATOM 1410 C C . TRP A 1 186 ? -17.379 0.287 15.858 1.00 96.62 186 TRP A C 1
ATOM 1412 O O . TRP A 1 186 ? -17.924 0.284 16.961 1.00 96.62 186 TRP A O 1
ATOM 1422 N N . HIS A 1 187 ? -18.035 0.641 14.751 1.00 97.00 187 HIS A N 1
ATOM 1423 C CA . HIS A 1 187 ? -19.392 1.165 14.809 1.00 97.00 187 HIS A CA 1
ATOM 1424 C C . HIS A 1 187 ? -20.396 0.122 15.316 1.00 97.00 187 HIS A C 1
ATOM 1426 O O . HIS A 1 187 ? -21.264 0.448 16.126 1.00 97.00 187 HIS A O 1
ATOM 1432 N N . ARG A 1 188 ? -20.242 -1.147 14.916 1.00 96.94 188 ARG A N 1
ATOM 1433 C CA . ARG A 1 188 ? -21.041 -2.252 15.468 1.00 96.94 188 ARG A CA 1
ATOM 1434 C C . ARG A 1 188 ? -20.812 -2.445 16.964 1.00 96.94 188 ARG A C 1
ATOM 1436 O O . ARG A 1 188 ? -21.767 -2.711 17.689 1.00 96.94 188 ARG A O 1
ATOM 1443 N N . HIS A 1 189 ? -19.572 -2.308 17.429 1.00 96.19 189 HIS A N 1
ATOM 1444 C CA . HIS A 1 189 ? -19.257 -2.430 18.849 1.00 96.19 189 HIS A CA 1
ATOM 1445 C C . HIS A 1 189 ? -19.900 -1.307 19.675 1.00 96.19 189 HIS A C 1
ATOM 1447 O O . HIS A 1 189 ? -20.570 -1.590 20.664 1.00 96.19 189 HIS A O 1
ATOM 1453 N N . GLU A 1 190 ? -19.781 -0.054 19.230 1.00 95.12 190 GLU A N 1
ATOM 1454 C CA . GLU A 1 190 ? -20.451 1.109 19.834 1.00 95.12 190 GLU A CA 1
ATOM 1455 C C . GLU A 1 190 ? -21.967 0.895 19.970 1.00 95.12 190 GLU A C 1
ATOM 1457 O O . GLU A 1 190 ? -22.536 1.103 21.043 1.00 95.12 190 GLU A O 1
ATOM 1462 N N . GLN A 1 191 ? -22.621 0.402 18.912 1.00 94.94 191 GLN A N 1
ATOM 1463 C CA . GLN A 1 191 ? -24.057 0.108 18.929 1.00 94.94 191 GLN A CA 1
ATOM 1464 C C . GLN A 1 191 ? -24.416 -0.986 19.948 1.00 94.94 191 GLN A C 1
ATOM 1466 O O . GLN A 1 191 ? -25.380 -0.833 20.700 1.00 94.94 191 GLN A O 1
ATOM 1471 N N . ALA A 1 192 ? -23.627 -2.061 20.024 1.00 94.81 192 ALA A N 1
ATOM 1472 C CA . ALA A 1 192 ? -23.843 -3.138 20.991 1.00 94.81 192 ALA A CA 1
ATOM 1473 C C . ALA A 1 192 ? -23.659 -2.659 22.443 1.00 94.81 192 ALA A C 1
ATOM 1475 O O . ALA A 1 192 ? -24.455 -2.990 23.324 1.00 94.81 192 ALA A O 1
ATOM 1476 N N . VAL A 1 193 ? -22.645 -1.829 22.698 1.00 96.50 193 VAL A N 1
ATOM 1477 C CA . VAL A 1 193 ? -22.388 -1.250 24.024 1.00 96.50 193 VAL A CA 1
ATOM 1478 C C . VAL A 1 193 ? -23.514 -0.299 24.438 1.00 96.50 193 VAL A C 1
ATOM 1480 O O . VAL A 1 193 ? -23.932 -0.308 25.597 1.00 96.50 193 VAL A O 1
ATOM 1483 N N . ALA A 1 194 ? -24.046 0.500 23.510 1.00 94.88 194 ALA A N 1
ATOM 1484 C CA . ALA A 1 194 ? -25.174 1.387 23.785 1.00 94.88 194 ALA A CA 1
ATOM 1485 C C . ALA A 1 194 ? -26.430 0.607 24.216 1.00 94.88 194 ALA A C 1
ATOM 1487 O O . ALA A 1 194 ? -27.078 0.993 25.191 1.00 94.88 194 ALA A O 1
ATOM 1488 N N . GLN A 1 195 ? -26.726 -0.519 23.558 1.00 93.56 195 GLN A N 1
ATOM 1489 C CA . GLN A 1 195 ? -27.844 -1.397 23.927 1.00 93.56 195 GLN A CA 1
ATOM 1490 C C . GLN A 1 195 ? -27.668 -1.982 25.335 1.00 93.56 195 GLN A C 1
ATOM 1492 O O . GLN A 1 195 ? -28.567 -1.871 26.169 1.00 93.56 195 GLN A O 1
ATOM 1497 N N . GLN A 1 196 ? -26.477 -2.498 25.657 1.00 94.44 196 GLN A N 1
ATOM 1498 C CA . GLN A 1 196 ? -26.187 -3.040 26.991 1.00 94.44 196 GLN A CA 1
ATOM 1499 C C . GLN A 1 196 ? -26.336 -1.991 28.103 1.00 94.44 196 GLN A C 1
ATOM 1501 O O . GLN A 1 196 ? -26.839 -2.294 29.187 1.00 94.44 196 GLN A O 1
ATOM 1506 N N . ARG A 1 197 ? -25.933 -0.739 27.846 1.00 93.69 197 ARG A N 1
ATOM 1507 C CA . ARG A 1 197 ? -26.100 0.367 28.805 1.00 93.69 197 ARG A CA 1
ATOM 1508 C C . ARG A 1 197 ? -27.574 0.678 29.064 1.00 93.69 197 ARG A C 1
ATOM 1510 O O . ARG A 1 197 ? -27.941 0.902 30.216 1.00 93.69 197 ARG A O 1
ATOM 1517 N N . GLN A 1 198 ? -28.413 0.671 28.028 1.00 94.25 198 GLN A N 1
ATOM 1518 C CA . GLN A 1 198 ? -29.854 0.906 28.175 1.00 94.25 198 GLN A CA 1
ATOM 1519 C C . GLN A 1 198 ? -30.523 -0.194 29.006 1.00 94.25 198 GLN A C 1
ATOM 1521 O O . GLN A 1 198 ? -31.278 0.111 29.930 1.00 94.25 198 GLN A O 1
ATOM 1526 N N . GLU A 1 199 ? -30.186 -1.461 28.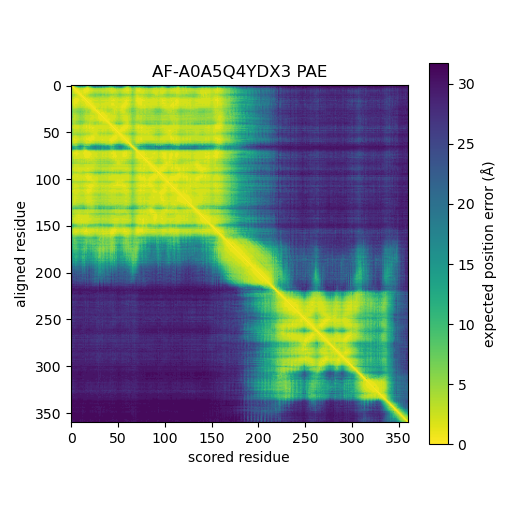759 1.00 94.19 199 GLU A N 1
ATOM 1527 C CA . GLU A 1 199 ? -30.700 -2.585 29.549 1.00 94.19 199 GLU A CA 1
ATOM 1528 C C . GLU A 1 199 ? -30.254 -2.524 31.015 1.00 94.19 199 GLU A C 1
ATOM 1530 O O . GLU A 1 199 ? -31.052 -2.769 31.923 1.00 94.19 199 GLU A O 1
ATOM 1535 N N . ALA A 1 200 ? -28.992 -2.166 31.272 1.00 94.56 200 ALA A N 1
ATOM 1536 C CA . ALA A 1 200 ? -28.473 -2.020 32.629 1.00 94.56 200 ALA A CA 1
ATOM 1537 C C . ALA A 1 200 ? -29.216 -0.921 33.409 1.00 94.56 200 ALA A C 1
ATOM 1539 O O . ALA A 1 200 ? -29.593 -1.134 34.565 1.00 94.56 200 ALA A O 1
ATOM 1540 N N . LEU A 1 201 ? -29.481 0.226 32.773 1.00 96.31 201 LEU A N 1
ATOM 1541 C CA . LEU A 1 201 ? -30.257 1.315 33.371 1.00 96.31 201 LEU A CA 1
ATOM 1542 C C . LEU A 1 201 ? -31.710 0.900 33.633 1.00 96.31 201 LEU A C 1
ATOM 1544 O O . LEU A 1 201 ? -32.223 1.153 34.724 1.00 96.31 201 LEU A O 1
ATOM 1548 N N . ALA A 1 202 ? -32.348 0.202 32.690 1.00 95.50 202 ALA A N 1
ATOM 1549 C CA . ALA A 1 202 ? -33.709 -0.305 32.856 1.00 95.50 202 ALA A CA 1
ATOM 1550 C C . ALA A 1 202 ? -33.812 -1.298 34.028 1.00 95.50 202 ALA A C 1
ATOM 1552 O O . ALA A 1 202 ? -34.723 -1.193 34.852 1.00 95.50 202 ALA A O 1
ATOM 1553 N N . ARG A 1 203 ? -32.839 -2.211 34.180 1.00 94.62 203 ARG A N 1
ATOM 1554 C CA . ARG A 1 203 ? -32.771 -3.137 35.326 1.00 94.62 203 ARG A CA 1
ATOM 1555 C C . ARG A 1 203 ? -32.618 -2.398 36.652 1.00 94.62 203 ARG A C 1
ATOM 1557 O O . ARG A 1 203 ? -33.309 -2.725 37.613 1.00 94.62 203 ARG A O 1
ATOM 1564 N N . GLN A 1 204 ? -31.749 -1.389 36.715 1.00 94.25 204 GLN A N 1
ATOM 1565 C CA . GLN A 1 204 ? -31.578 -0.585 37.929 1.00 94.25 204 GLN A CA 1
ATOM 1566 C C . GLN A 1 204 ? -32.856 0.168 38.305 1.00 94.25 204 GLN A C 1
ATOM 1568 O O . GLN A 1 204 ? -33.224 0.211 39.480 1.00 94.25 204 GLN A O 1
ATOM 1573 N N . GLN A 1 205 ? -33.550 0.742 37.322 1.00 94.69 205 GLN A N 1
ATOM 1574 C CA . GLN A 1 205 ? -34.824 1.421 37.542 1.00 94.69 205 GLN A CA 1
ATOM 1575 C C . GLN A 1 205 ? -35.904 0.448 38.024 1.00 94.69 205 GLN A C 1
ATOM 1577 O O . GLN A 1 205 ? -36.588 0.752 38.999 1.00 94.69 205 GLN A O 1
ATOM 1582 N N . ALA A 1 206 ? -36.003 -0.742 37.423 1.00 94.00 206 ALA A N 1
ATOM 1583 C CA . ALA A 1 206 ? -36.940 -1.780 37.847 1.00 94.00 206 ALA A CA 1
ATOM 1584 C C . ALA A 1 206 ? -36.674 -2.247 39.288 1.00 94.00 206 ALA A C 1
ATOM 1586 O O . ALA A 1 206 ? -37.607 -2.336 40.083 1.00 94.00 206 ALA A O 1
ATOM 1587 N N . LEU A 1 207 ? -35.407 -2.465 39.662 1.00 93.81 207 LEU A N 1
ATOM 1588 C CA . LEU A 1 207 ? -35.034 -2.814 41.038 1.00 93.81 207 LEU A CA 1
ATOM 1589 C C . LEU A 1 207 ? -35.390 -1.698 42.028 1.00 93.81 207 LEU A C 1
ATOM 1591 O O . LEU A 1 207 ? -35.924 -1.977 43.098 1.00 93.81 207 LEU A O 1
ATOM 1595 N N . ARG A 1 208 ? -35.142 -0.429 41.678 1.00 90.50 208 ARG A N 1
ATOM 1596 C CA . ARG A 1 208 ? -35.527 0.719 42.519 1.00 90.50 208 ARG A CA 1
ATOM 1597 C C . ARG A 1 208 ? -37.041 0.834 42.680 1.00 90.50 208 ARG A C 1
ATOM 1599 O O . ARG A 1 208 ? -37.504 1.057 43.794 1.00 90.50 208 ARG A O 1
ATOM 1606 N N . ALA A 1 209 ? -37.801 0.651 41.603 1.00 89.88 209 ALA A N 1
ATOM 1607 C CA . ALA A 1 209 ? -39.260 0.672 41.639 1.00 89.88 209 ALA A CA 1
ATOM 1608 C C . ALA A 1 209 ? -39.826 -0.488 42.475 1.00 89.88 209 ALA A C 1
ATOM 1610 O O . ALA A 1 209 ? -40.722 -0.272 43.288 1.00 89.88 209 ALA A O 1
ATOM 1611 N N . ALA A 1 210 ? -39.260 -1.692 42.343 1.00 89.38 210 ALA A N 1
ATOM 1612 C CA . ALA A 1 210 ? -39.633 -2.848 43.154 1.00 89.38 210 ALA A CA 1
ATOM 1613 C C . ALA A 1 210 ? -39.339 -2.613 44.643 1.00 89.38 210 ALA A C 1
ATOM 1615 O O . ALA A 1 210 ? -40.206 -2.851 45.482 1.00 89.38 210 ALA A O 1
ATOM 1616 N N . MET A 1 211 ? -38.160 -2.066 44.973 1.00 85.31 211 MET A N 1
ATOM 1617 C CA . MET A 1 211 ? -37.832 -1.680 46.347 1.00 85.31 211 MET A CA 1
ATOM 1618 C C . MET A 1 211 ? -38.829 -0.647 46.883 1.00 85.31 211 MET A C 1
ATOM 1620 O O . MET A 1 211 ? -39.383 -0.859 47.958 1.00 85.31 211 MET A O 1
ATOM 1624 N N . ALA A 1 212 ? -39.131 0.411 46.125 1.00 81.88 212 ALA A N 1
ATOM 1625 C CA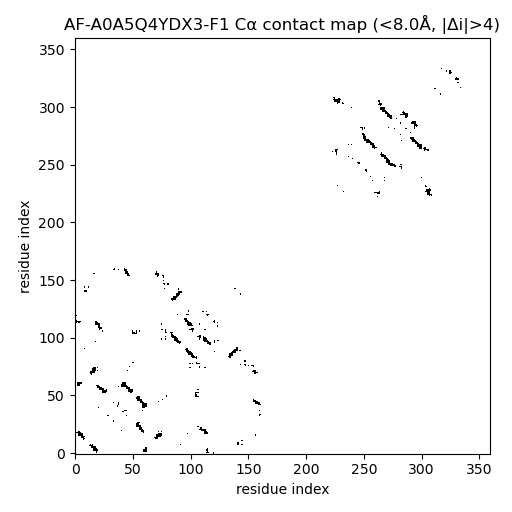 . ALA A 1 212 ? -40.091 1.440 46.529 1.00 81.88 212 ALA A CA 1
ATOM 1626 C C . ALA A 1 212 ? -41.516 0.891 46.740 1.00 81.88 212 ALA A C 1
ATOM 1628 O O . ALA A 1 212 ? -42.188 1.302 47.682 1.00 81.88 212 ALA A O 1
ATOM 1629 N N . ALA A 1 213 ? -41.965 -0.057 45.912 1.00 79.12 213 ALA A N 1
ATOM 1630 C CA . ALA A 1 213 ? -43.264 -0.715 46.071 1.00 79.12 213 ALA A CA 1
ATOM 1631 C C . ALA A 1 213 ? -43.310 -1.661 47.285 1.00 79.12 213 ALA A C 1
ATOM 1633 O O . ALA A 1 213 ? -44.364 -1.836 47.892 1.00 79.12 213 ALA A O 1
ATOM 1634 N N . SER A 1 214 ? -42.172 -2.265 47.643 1.00 69.19 214 SER A N 1
ATOM 1635 C CA . SER A 1 214 ? -42.070 -3.226 48.746 1.00 69.19 214 S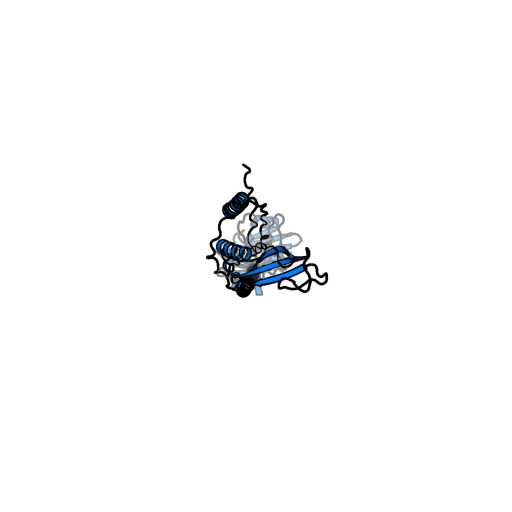ER A CA 1
ATOM 1636 C C . SER A 1 214 ? -41.961 -2.596 50.137 1.00 69.19 214 SER A C 1
ATOM 1638 O O . SER A 1 214 ? -42.094 -3.318 51.121 1.00 69.19 214 SER A O 1
ATOM 1640 N N . VAL A 1 215 ? -41.741 -1.279 50.253 1.00 66.50 215 VAL A N 1
ATOM 1641 C CA . VAL A 1 215 ? -41.738 -0.597 51.557 1.00 66.50 215 VAL A CA 1
ATOM 1642 C C . VAL A 1 215 ? -43.184 -0.512 52.066 1.00 66.50 215 VAL A C 1
ATOM 1644 O O . VAL A 1 215 ? -43.978 0.256 51.514 1.00 66.50 215 VAL A O 1
ATOM 1647 N N . PRO A 1 216 ? -43.571 -1.266 53.116 1.00 59.28 216 PRO A N 1
ATOM 1648 C CA . PRO A 1 216 ? -44.914 -1.157 53.662 1.00 59.28 216 PRO A CA 1
ATOM 1649 C C . PRO A 1 216 ? -45.102 0.256 54.221 1.00 59.28 216 PRO A C 1
ATOM 1651 O O . PRO A 1 216 ? -44.295 0.720 55.025 1.00 59.28 216 PRO A O 1
ATOM 1654 N N . LYS A 1 217 ? -46.197 0.934 53.852 1.00 56.34 217 LYS A N 1
ATOM 1655 C CA . LYS A 1 217 ? -46.559 2.271 54.375 1.00 56.34 217 LYS A CA 1
ATOM 1656 C C . LYS A 1 217 ? -46.602 2.331 55.914 1.00 56.34 217 LYS A C 1
ATOM 1658 O O . LYS A 1 217 ? -46.452 3.404 56.485 1.00 56.34 217 LYS A O 1
ATOM 1663 N N . ALA A 1 218 ? -46.740 1.184 56.583 1.00 52.69 218 ALA A N 1
ATOM 1664 C CA . ALA A 1 218 ? -46.657 1.050 58.037 1.00 52.69 218 ALA A CA 1
ATOM 1665 C C . ALA A 1 218 ? -45.263 1.367 58.622 1.00 52.69 218 ALA A C 1
ATOM 1667 O O . ALA A 1 218 ? -45.179 1.775 59.775 1.00 52.69 218 ALA A O 1
ATOM 1668 N N . ALA A 1 219 ? -44.179 1.262 57.841 1.00 55.50 219 ALA A N 1
ATOM 1669 C CA . ALA A 1 219 ? -42.830 1.643 58.278 1.00 55.50 219 ALA A CA 1
ATOM 1670 C C . ALA A 1 219 ? -42.658 3.164 58.473 1.00 55.50 219 ALA A C 1
ATOM 1672 O O . ALA A 1 219 ? -41.641 3.601 59.007 1.00 55.50 219 ALA A O 1
ATOM 1673 N N . ALA A 1 220 ? -43.642 3.971 58.053 1.00 58.34 220 ALA A N 1
ATOM 1674 C CA . ALA A 1 220 ? -43.655 5.415 58.266 1.00 58.34 220 ALA A CA 1
ATOM 1675 C C . ALA A 1 220 ? -44.288 5.838 59.609 1.00 58.34 220 ALA A C 1
ATOM 1677 O O . ALA A 1 220 ? -44.178 7.006 59.979 1.00 58.34 220 ALA A O 1
ATOM 1678 N N . ILE A 1 221 ? -44.940 4.928 60.347 1.00 60.06 221 ILE A N 1
ATOM 1679 C CA . ILE A 1 221 ? -45.511 5.232 61.667 1.00 60.06 221 ILE A CA 1
ATOM 1680 C C . ILE A 1 221 ? -44.496 4.817 62.730 1.00 60.06 221 ILE A C 1
ATOM 1682 O O . ILE A 1 221 ? -44.211 3.636 62.918 1.00 60.06 221 ILE A O 1
ATOM 1686 N N . LEU A 1 222 ? -43.937 5.802 63.428 1.00 71.31 222 LEU A N 1
ATOM 1687 C CA . LEU A 1 222 ? -42.974 5.568 64.499 1.00 71.31 222 LEU A CA 1
ATOM 1688 C C . LEU A 1 222 ? -43.675 4.825 65.657 1.00 71.31 222 LEU A C 1
ATOM 1690 O O . LEU A 1 222 ? -44.677 5.342 66.158 1.00 71.31 222 LEU A O 1
ATOM 1694 N N . PRO A 1 223 ? -43.190 3.655 66.119 1.00 66.38 223 PRO A N 1
ATOM 1695 C CA . PRO A 1 223 ? -43.911 2.814 67.086 1.00 66.38 223 PRO A CA 1
ATOM 1696 C C . PRO A 1 223 ? -44.314 3.529 68.383 1.00 66.38 223 PRO A C 1
ATOM 1698 O O . PRO A 1 223 ? -45.390 3.287 68.922 1.00 66.38 223 PRO A O 1
ATOM 1701 N N . TRP A 1 224 ? -43.492 4.469 68.856 1.00 69.88 224 TRP A N 1
ATOM 1702 C CA . TRP A 1 224 ? -43.752 5.245 70.073 1.00 69.88 224 TRP A CA 1
ATOM 1703 C C . TRP A 1 224 ? -44.887 6.268 69.946 1.00 69.88 224 TRP A C 1
ATOM 1705 O O . TRP A 1 224 ? -45.358 6.772 70.958 1.00 69.88 224 TRP A O 1
ATOM 1715 N N . THR A 1 225 ? -45.360 6.560 68.730 1.00 71.62 225 THR A N 1
ATOM 1716 C CA . THR A 1 225 ? -46.553 7.404 68.514 1.00 71.62 225 THR A CA 1
ATOM 1717 C C . THR A 1 225 ? -47.860 6.657 68.787 1.00 71.62 225 THR A C 1
ATOM 1719 O O . THR A 1 225 ? -48.905 7.282 68.926 1.00 71.62 225 THR A O 1
ATOM 1722 N N . GLN A 1 226 ? -47.803 5.324 68.893 1.00 74.75 226 GLN A N 1
ATOM 1723 C CA . GLN A 1 226 ? -48.948 4.454 69.181 1.00 74.75 226 GLN A CA 1
ATOM 1724 C C . GLN A 1 226 ? -49.039 4.058 70.670 1.00 74.75 226 GLN A C 1
ATOM 1726 O O . GLN A 1 226 ? -49.904 3.270 71.048 1.00 74.75 226 GLN A O 1
ATOM 1731 N N . LEU A 1 227 ? -48.147 4.588 71.513 1.00 78.50 227 LEU A N 1
ATOM 1732 C CA . LEU A 1 227 ? -48.111 4.377 72.964 1.00 78.50 227 LEU A CA 1
ATOM 1733 C C . LEU A 1 227 ? -48.623 5.634 73.687 1.00 78.50 227 LEU A C 1
ATOM 1735 O O . LEU A 1 227 ? -48.563 6.743 73.144 1.00 78.50 227 LEU A O 1
ATOM 1739 N N . ALA A 1 228 ? -49.138 5.479 74.910 1.00 79.56 228 ALA A N 1
ATOM 1740 C CA . ALA A 1 228 ? -49.500 6.644 75.719 1.00 79.56 228 ALA A CA 1
ATOM 1741 C C . ALA A 1 228 ? -48.253 7.354 76.247 1.00 79.56 228 ALA A C 1
ATOM 1743 O O . ALA A 1 228 ? -47.152 6.800 76.263 1.00 79.56 228 ALA A O 1
ATOM 1744 N N . SER A 1 229 ? -48.426 8.592 76.709 1.00 78.44 229 SER A N 1
ATOM 1745 C CA . SER A 1 229 ? -47.342 9.285 77.398 1.00 78.44 229 SER A CA 1
ATOM 1746 C C . SER A 1 229 ? -46.941 8.524 78.672 1.00 78.44 229 SER A C 1
ATOM 1748 O O . SER A 1 229 ? -47.789 7.946 79.357 1.00 78.44 229 SER A O 1
ATOM 1750 N N . ALA A 1 230 ? -45.651 8.549 79.022 1.00 77.31 230 ALA A N 1
ATOM 1751 C CA . ALA A 1 230 ? -45.162 7.894 80.237 1.00 77.31 230 ALA A CA 1
ATOM 1752 C C . ALA A 1 230 ? -45.867 8.422 81.502 1.00 77.31 230 ALA A C 1
ATOM 1754 O O . ALA A 1 230 ? -46.156 7.656 82.416 1.00 77.31 230 ALA A O 1
ATOM 1755 N N . ALA A 1 231 ? -46.193 9.719 81.535 1.00 77.06 231 ALA A N 1
ATOM 1756 C CA . ALA A 1 231 ? -46.890 10.342 82.656 1.00 77.06 231 ALA A CA 1
ATOM 1757 C C . ALA A 1 231 ? -48.338 9.844 82.799 1.00 77.06 231 ALA A C 1
ATOM 1759 O O . ALA A 1 231 ? -48.776 9.554 83.911 1.00 77.06 231 ALA A O 1
ATOM 1760 N N . ASP A 1 232 ? -49.077 9.723 81.692 1.00 81.81 232 ASP A N 1
ATOM 1761 C CA . ASP A 1 232 ? -50.459 9.233 81.727 1.00 81.81 232 ASP A CA 1
ATOM 1762 C C . ASP A 1 232 ? -50.513 7.740 82.047 1.00 81.81 232 ASP A C 1
ATOM 1764 O O . ASP A 1 232 ? -51.374 7.315 82.814 1.00 81.81 232 ASP A O 1
ATOM 1768 N N . PHE A 1 233 ? -49.555 6.966 81.530 1.00 85.44 233 PHE A N 1
ATOM 1769 C CA . PHE A 1 233 ? -49.394 5.555 81.866 1.00 85.44 233 PHE A CA 1
ATOM 1770 C C . PHE A 1 233 ? -49.121 5.352 83.360 1.00 85.44 233 PHE A C 1
ATOM 1772 O O . PHE A 1 233 ? -49.868 4.634 84.022 1.00 85.44 233 PHE A O 1
ATOM 1779 N N . LEU A 1 234 ? -48.121 6.039 83.926 1.00 84.31 234 LEU A N 1
ATOM 1780 C CA . LEU A 1 234 ? -47.791 5.923 85.350 1.00 84.31 234 LEU A CA 1
ATOM 1781 C C . LEU A 1 234 ? -48.947 6.366 86.253 1.00 84.31 234 LEU A C 1
ATOM 1783 O O . LEU A 1 234 ? -49.237 5.694 87.239 1.00 84.31 234 LEU A O 1
ATOM 1787 N N . ARG A 1 235 ? -49.644 7.456 85.905 1.00 84.25 235 ARG A N 1
ATOM 1788 C CA . ARG A 1 235 ? -50.807 7.931 86.671 1.00 84.25 235 ARG A CA 1
ATOM 1789 C C . ARG A 1 235 ? -51.942 6.906 86.666 1.00 84.25 235 ARG A C 1
ATOM 1791 O O . ARG A 1 235 ? -52.567 6.679 87.698 1.00 84.25 235 ARG A O 1
ATOM 1798 N N . ALA A 1 236 ? -52.202 6.289 85.516 1.00 86.38 236 ALA A N 1
ATOM 1799 C CA . ALA A 1 236 ? -53.248 5.287 85.370 1.00 86.38 236 ALA A CA 1
ATOM 1800 C C . ALA A 1 236 ? -52.916 3.987 86.117 1.00 86.38 236 ALA A C 1
ATOM 1802 O O . ALA A 1 236 ? -53.771 3.455 86.823 1.00 86.38 236 ALA A O 1
ATOM 1803 N N . CYS A 1 237 ? -51.671 3.513 86.019 1.00 88.62 237 CYS A N 1
ATOM 1804 C CA . CYS A 1 237 ? -51.207 2.345 86.763 1.00 88.62 237 CYS A CA 1
ATOM 1805 C C . CYS A 1 237 ? -51.206 2.604 88.278 1.00 88.62 237 CYS A C 1
ATOM 1807 O O . CYS A 1 237 ? -51.675 1.756 89.027 1.00 88.62 237 CYS A O 1
ATOM 1809 N N . GLY A 1 238 ? -50.759 3.782 88.728 1.00 87.56 238 GLY A N 1
ATOM 1810 C CA . GLY A 1 238 ? -50.783 4.163 90.144 1.00 87.56 238 GLY A CA 1
ATOM 1811 C C . GLY A 1 238 ? -52.196 4.139 90.727 1.00 87.56 238 GLY A C 1
ATOM 1812 O O . GLY A 1 238 ? -52.440 3.459 91.716 1.00 87.56 238 GLY A O 1
ATOM 1813 N N . GLY A 1 239 ? -53.163 4.766 90.048 1.00 87.25 239 GLY A N 1
ATOM 1814 C CA . GLY A 1 239 ? -54.562 4.722 90.490 1.00 87.25 239 GLY A CA 1
ATOM 1815 C C . GLY A 1 239 ? -55.163 3.309 90.493 1.00 87.25 239 GLY A C 1
ATOM 1816 O O . GLY A 1 239 ? -55.972 2.983 91.360 1.00 87.25 239 GLY A O 1
ATOM 1817 N N . ALA A 1 240 ? -54.765 2.447 89.551 1.00 88.19 240 ALA A N 1
ATOM 1818 C CA . ALA A 1 240 ? -55.187 1.046 89.537 1.00 88.19 240 ALA A CA 1
ATOM 1819 C C . ALA A 1 240 ? -54.548 0.223 90.673 1.00 88.19 240 ALA A C 1
ATOM 1821 O O . ALA A 1 240 ? -55.190 -0.686 91.207 1.00 88.19 240 ALA A O 1
ATOM 1822 N N . PHE A 1 241 ? -53.309 0.540 91.054 1.00 89.06 241 PHE A N 1
ATOM 1823 C CA . PHE A 1 241 ? -52.630 -0.072 92.191 1.00 89.06 241 PHE A CA 1
ATOM 1824 C C . PHE A 1 241 ? -53.292 0.328 93.514 1.00 89.06 241 PHE A C 1
ATOM 1826 O O . PHE A 1 241 ? -53.643 -0.555 94.289 1.00 89.06 241 PHE A O 1
ATOM 1833 N N . ASP A 1 242 ? -53.577 1.618 93.721 1.00 87.94 242 ASP A N 1
ATOM 1834 C CA . ASP A 1 242 ? -54.239 2.125 94.936 1.00 87.94 242 ASP A CA 1
ATOM 1835 C C . ASP A 1 242 ? -55.627 1.500 95.159 1.00 87.94 242 ASP A C 1
ATOM 1837 O O . ASP A 1 242 ? -56.056 1.278 96.291 1.00 87.94 242 ASP A O 1
ATOM 1841 N N . ALA A 1 243 ? -56.334 1.183 94.071 1.00 86.88 243 ALA A N 1
ATOM 1842 C CA . ALA A 1 243 ? -57.627 0.504 94.117 1.00 86.88 243 ALA A CA 1
ATOM 1843 C C . ALA A 1 243 ? -57.525 -1.022 94.328 1.00 86.88 243 ALA A C 1
ATOM 1845 O O . ALA A 1 243 ? -58.549 -1.689 94.496 1.00 86.88 243 ALA A O 1
ATOM 1846 N N . THR A 1 244 ? -56.323 -1.605 94.284 1.00 89.25 244 THR A N 1
ATOM 1847 C CA . THR A 1 244 ? -56.111 -3.049 94.440 1.00 89.25 244 THR A CA 1
ATOM 1848 C C . THR A 1 244 ? -55.862 -3.391 95.916 1.00 89.25 244 THR A C 1
ATOM 1850 O O . THR A 1 244 ? -54.907 -2.887 96.502 1.00 89.25 244 THR A O 1
ATOM 1853 N N . PRO A 1 245 ? -56.663 -4.276 96.545 1.00 89.44 245 PRO A N 1
ATOM 1854 C CA . PRO A 1 245 ? -56.389 -4.693 97.917 1.00 89.44 245 PRO A CA 1
ATOM 1855 C C . PRO A 1 245 ? -55.062 -5.465 97.995 1.00 89.44 245 PRO A C 1
ATOM 1857 O O . PRO A 1 245 ? -54.753 -6.264 97.120 1.00 89.44 245 PRO A O 1
ATOM 1860 N N . LEU A 1 246 ? -54.267 -5.262 99.048 1.00 91.06 246 LEU A N 1
ATOM 1861 C CA . LEU A 1 246 ? -52.995 -5.991 99.215 1.00 91.06 246 LEU A CA 1
ATOM 1862 C C . LEU A 1 246 ? -53.201 -7.418 99.748 1.00 91.06 246 LEU A C 1
ATOM 1864 O O . LEU A 1 246 ? -52.380 -8.306 99.518 1.00 91.06 246 LEU A O 1
ATOM 1868 N N . ALA A 1 247 ? -54.317 -7.648 100.438 1.00 90.75 247 ALA A N 1
ATOM 1869 C CA . ALA A 1 247 ? -54.752 -8.958 100.891 1.00 90.75 247 ALA A CA 1
ATOM 1870 C C . ALA A 1 247 ? -56.281 -9.038 100.883 1.00 90.75 247 ALA A C 1
ATOM 1872 O O . ALA A 1 247 ? -56.966 -8.057 101.175 1.00 90.75 247 ALA A O 1
ATOM 1873 N N . GLN A 1 248 ? -56.812 -10.212 100.564 1.00 89.25 248 GLN A N 1
ATOM 1874 C CA . GLN A 1 248 ? -58.243 -10.484 100.540 1.00 89.25 248 GLN A CA 1
ATOM 1875 C C . GLN A 1 248 ? -58.492 -11.944 100.926 1.00 89.25 248 GLN A C 1
ATOM 1877 O O . GLN A 1 248 ? -57.904 -12.843 100.336 1.00 89.25 248 GLN A O 1
ATOM 1882 N N . ASP A 1 249 ? -59.353 -12.189 101.918 1.00 89.44 249 ASP A N 1
ATOM 1883 C CA . ASP A 1 249 ? -59.854 -13.530 102.269 1.00 89.44 249 ASP A CA 1
ATOM 1884 C C . ASP A 1 249 ? -58.763 -14.612 102.460 1.00 89.44 249 ASP A C 1
ATOM 1886 O O . ASP A 1 249 ? -58.953 -15.783 102.133 1.00 89.44 249 ASP A O 1
ATOM 1890 N N . GLY A 1 250 ? -57.597 -14.228 103.000 1.00 90.06 250 GLY A N 1
ATOM 1891 C CA . GLY A 1 250 ? -56.453 -15.125 103.232 1.00 90.06 250 GLY A CA 1
ATOM 1892 C C . GLY A 1 250 ? -55.556 -15.372 102.006 1.00 90.06 250 GLY A C 1
ATOM 1893 O O . GLY A 1 250 ? -54.700 -16.266 102.025 1.00 90.06 250 GLY A O 1
ATOM 1894 N N . TRP A 1 251 ? -55.736 -14.570 100.959 1.00 92.88 251 TRP A N 1
ATOM 1895 C CA . TRP A 1 251 ? -54.863 -14.443 99.797 1.00 92.88 251 TRP A CA 1
ATOM 1896 C C . TRP A 1 251 ? -54.105 -13.120 99.862 1.00 92.88 251 TRP A C 1
ATOM 1898 O O . TRP A 1 251 ? -54.679 -12.092 100.215 1.00 92.88 251 TRP A O 1
ATOM 1908 N N . VAL A 1 252 ? -52.821 -13.140 99.519 1.00 93.75 252 VAL A N 1
ATOM 1909 C CA . VAL A 1 252 ? -51.951 -11.957 99.514 1.00 93.75 252 VAL A CA 1
ATOM 1910 C C . VAL A 1 252 ? -51.496 -11.686 98.089 1.00 93.75 252 VAL A C 1
ATOM 1912 O O 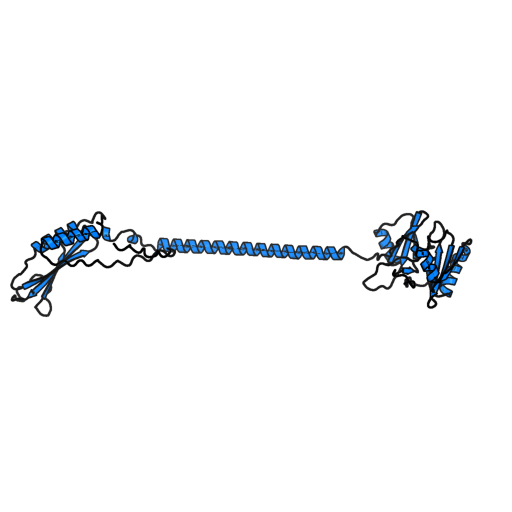. VAL A 1 252 ? -51.161 -12.618 97.355 1.00 93.75 252 VAL A O 1
ATOM 1915 N N . LEU A 1 253 ? -51.500 -10.420 97.682 1.00 92.81 253 LEU A N 1
ATOM 1916 C CA . LEU A 1 253 ? -50.997 -10.005 96.380 1.00 92.81 253 LEU A CA 1
ATOM 1917 C C . LEU A 1 253 ? -49.479 -10.221 96.340 1.00 92.81 253 LEU A C 1
ATOM 1919 O O . LEU A 1 253 ? -48.736 -9.594 97.091 1.00 92.81 253 LEU A O 1
ATOM 1923 N N . SER A 1 254 ? -49.021 -11.123 95.477 1.00 89.88 254 SER A N 1
ATOM 1924 C CA . SER A 1 254 ? -47.604 -11.481 95.353 1.00 89.88 254 SER A CA 1
ATOM 1925 C C . SER A 1 254 ? -46.926 -10.852 94.139 1.00 89.88 254 SER A C 1
ATOM 1927 O O . SER A 1 254 ? -45.712 -10.684 94.150 1.00 89.88 254 SER A O 1
ATOM 1929 N N . ALA A 1 255 ? -47.685 -10.512 93.094 1.00 90.75 255 ALA A N 1
ATOM 1930 C CA . ALA A 1 255 ? -47.182 -9.750 91.953 1.00 90.75 255 ALA A CA 1
ATOM 1931 C C . ALA A 1 255 ? -48.281 -8.878 91.337 1.00 90.75 255 ALA A C 1
ATOM 1933 O O . ALA A 1 255 ? -49.461 -9.245 91.337 1.00 90.75 255 ALA A O 1
ATOM 1934 N N . TRP A 1 256 ? -47.865 -7.726 90.818 1.00 91.56 256 TRP A N 1
ATOM 1935 C CA . TRP A 1 256 ? -48.720 -6.744 90.168 1.00 91.56 256 TRP A CA 1
ATOM 1936 C C . TRP A 1 256 ? -47.950 -6.113 89.009 1.00 91.56 256 TRP A C 1
ATOM 1938 O O . TRP A 1 256 ? -46.924 -5.469 89.229 1.00 91.56 256 TRP A O 1
ATOM 1948 N N . ASP A 1 257 ? -48.446 -6.300 87.791 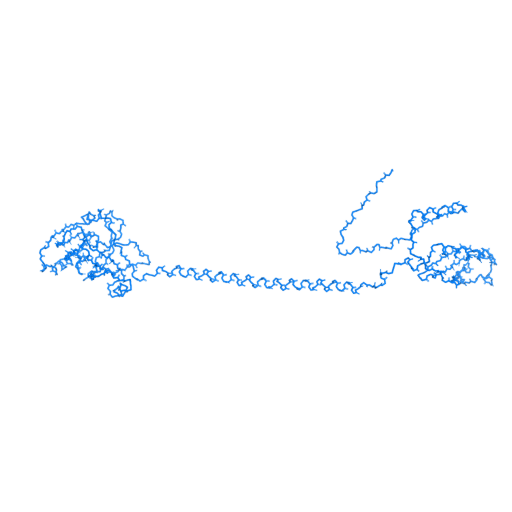1.00 91.69 257 ASP A N 1
ATOM 1949 C CA . ASP A 1 257 ? -47.813 -5.840 86.559 1.00 91.69 257 ASP A CA 1
ATOM 1950 C C . ASP A 1 257 ? -48.793 -4.973 85.763 1.00 91.69 257 ASP A C 1
ATOM 1952 O O . ASP A 1 257 ? -49.937 -5.358 85.529 1.00 91.69 257 ASP A O 1
ATOM 1956 N N . CYS A 1 258 ? -48.347 -3.800 85.312 1.00 89.31 258 CYS A N 1
ATOM 1957 C CA . CYS A 1 258 ? -49.122 -2.925 84.431 1.00 89.31 258 CYS A CA 1
ATOM 1958 C C . CYS A 1 258 ? -48.469 -2.911 83.049 1.00 89.31 258 CYS A C 1
ATOM 1960 O O . CYS A 1 258 ? -47.313 -2.507 82.915 1.00 89.31 258 CYS A O 1
ATOM 1962 N N . LEU A 1 259 ? -49.191 -3.353 82.022 1.00 88.75 259 LEU A N 1
ATOM 1963 C CA . LEU A 1 259 ? -48.681 -3.533 80.664 1.00 88.75 259 LEU A CA 1
ATOM 1964 C C . LEU A 1 259 ? -49.423 -2.624 79.684 1.00 88.75 259 LEU A C 1
ATOM 1966 O O . LEU A 1 259 ? -50.620 -2.381 79.825 1.00 88.75 259 LEU A O 1
ATOM 1970 N N . GLN A 1 260 ? -48.716 -2.134 78.664 1.00 85.31 260 GLN A N 1
ATOM 1971 C CA . GLN A 1 260 ? -49.297 -1.323 77.595 1.00 85.31 260 GLN A CA 1
ATOM 1972 C C . GLN A 1 260 ? -49.109 -1.982 76.227 1.00 85.31 260 GLN A C 1
ATOM 1974 O O . GLN A 1 260 ? -48.023 -2.456 75.897 1.00 85.31 260 GLN A O 1
ATOM 1979 N N . ALA A 1 261 ? -50.164 -1.951 75.413 1.00 80.25 261 ALA A N 1
ATOM 1980 C CA . ALA A 1 261 ? -50.170 -2.387 74.024 1.00 80.25 261 ALA A CA 1
ATOM 1981 C C . ALA A 1 261 ? -50.352 -1.190 73.059 1.00 80.25 261 ALA A C 1
ATOM 1983 O O . ALA A 1 261 ? -50.826 -0.124 73.474 1.00 80.25 261 ALA A O 1
ATOM 1984 N N . PRO A 1 262 ? -49.992 -1.340 71.767 1.00 73.75 262 PRO A N 1
ATOM 1985 C CA . PRO A 1 262 ? -50.242 -0.318 70.751 1.00 73.75 262 PRO A CA 1
ATOM 1986 C C . PRO A 1 262 ? -51.723 0.090 70.694 1.00 73.75 262 PRO A C 1
ATOM 1988 O O . PRO A 1 262 ? -52.608 -0.756 70.811 1.00 73.75 262 PRO A O 1
ATOM 1991 N N . GLY A 1 263 ? -51.996 1.382 70.500 1.00 71.50 263 GLY A N 1
ATOM 1992 C CA . GLY A 1 263 ? -53.355 1.938 70.504 1.00 71.50 263 GLY A CA 1
ATOM 1993 C C . GLY A 1 263 ? -53.840 2.408 71.881 1.00 71.50 263 GLY A C 1
ATOM 1994 O O . GLY A 1 263 ? -55.039 2.604 72.072 1.00 71.50 263 GLY A O 1
ATOM 1995 N N . GLY A 1 264 ? -52.928 2.555 72.852 1.00 73.38 264 GLY A N 1
ATOM 1996 C CA . GLY A 1 264 ? -53.231 3.087 74.186 1.00 73.38 264 GLY A CA 1
ATOM 1997 C C . GLY A 1 264 ? -53.956 2.114 75.123 1.00 73.38 264 GLY A C 1
ATOM 1998 O O . GLY A 1 264 ? -54.443 2.533 76.172 1.00 73.38 264 GLY A O 1
ATOM 1999 N N . GLN A 1 265 ? -54.038 0.826 74.774 1.00 82.62 265 GLN A N 1
ATOM 2000 C CA . GLN A 1 265 ? -54.641 -0.194 75.634 1.00 82.62 265 GLN A CA 1
ATOM 2001 C C . GLN A 1 265 ? -53.697 -0.545 76.788 1.00 82.62 265 GLN A C 1
ATOM 2003 O O . GLN A 1 265 ? -52.511 -0.792 76.568 1.00 82.62 265 GLN A O 1
ATOM 2008 N N . THR A 1 266 ? -54.225 -0.584 78.011 1.00 87.06 266 THR A N 1
ATOM 2009 C CA . THR A 1 266 ? -53.456 -0.894 79.224 1.00 87.06 266 THR A CA 1
ATOM 2010 C C . THR A 1 266 ? -54.150 -1.995 80.013 1.00 87.06 266 THR A C 1
ATOM 2012 O O . THR A 1 266 ? -55.362 -1.928 80.236 1.00 87.06 266 THR A O 1
ATOM 2015 N N . THR A 1 267 ? -53.387 -2.999 80.433 1.00 89.94 267 THR A N 1
ATOM 2016 C CA . THR A 1 267 ? -53.855 -4.149 81.215 1.00 89.94 267 THR A CA 1
ATOM 2017 C C . THR A 1 267 ? -53.091 -4.244 82.527 1.00 8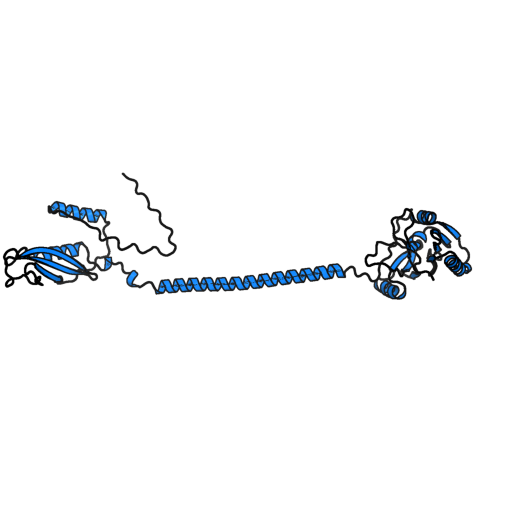9.94 267 THR A C 1
ATOM 2019 O O . THR A 1 267 ? -51.907 -3.920 82.589 1.00 89.94 267 THR A O 1
ATOM 2022 N N . VAL A 1 268 ? -53.779 -4.677 83.579 1.00 91.38 268 VAL A N 1
ATOM 2023 C CA . VAL A 1 268 ? -53.205 -4.932 84.901 1.00 91.38 268 VAL A CA 1
ATOM 2024 C C . VAL A 1 268 ? -53.310 -6.417 85.193 1.00 91.38 268 VAL A C 1
ATOM 2026 O O . VAL A 1 268 ? -54.412 -6.959 85.319 1.00 91.38 268 VAL A O 1
ATOM 2029 N N . ASP A 1 269 ? -52.154 -7.047 85.324 1.00 92.94 269 ASP A N 1
ATOM 2030 C CA . ASP A 1 269 ? -52.010 -8.445 85.683 1.00 92.94 269 ASP A CA 1
ATOM 2031 C C . ASP A 1 269 ? -51.699 -8.544 87.176 1.00 92.94 269 ASP A C 1
ATOM 2033 O O . ASP A 1 269 ? -50.813 -7.880 87.710 1.00 92.94 269 ASP A O 1
ATOM 2037 N N . ARG A 1 270 ? -52.472 -9.364 87.882 1.00 93.00 270 ARG A N 1
ATOM 2038 C CA . ARG A 1 270 ? -52.372 -9.558 89.329 1.00 93.00 270 ARG A CA 1
ATOM 2039 C C . ARG A 1 270 ? -52.183 -11.026 89.619 1.00 93.00 270 ARG A C 1
ATOM 2041 O O . ARG A 1 270 ? -52.934 -11.862 89.112 1.00 93.00 270 ARG A O 1
ATOM 2048 N N . THR A 1 271 ? -51.230 -11.322 90.486 1.00 92.94 271 THR A N 1
ATOM 2049 C CA . THR A 1 271 ? -50.984 -12.670 90.987 1.00 92.94 271 THR A CA 1
ATOM 2050 C C . THR A 1 271 ? -51.160 -12.677 92.493 1.00 92.94 271 THR A C 1
ATOM 2052 O O . THR A 1 271 ? -50.520 -11.904 93.205 1.00 92.94 271 THR A O 1
ATOM 2055 N N . TRP A 1 272 ? -52.017 -13.567 92.970 1.00 93.75 272 TRP A N 1
ATOM 2056 C CA . TRP A 1 272 ? -52.310 -13.757 94.383 1.00 93.75 272 TRP A CA 1
ATOM 2057 C C . TRP A 1 272 ? -51.757 -15.091 94.846 1.00 93.75 272 TRP A C 1
ATOM 2059 O O . TRP A 1 272 ? -51.943 -16.093 94.159 1.00 93.75 272 TRP A O 1
ATOM 2069 N N . SER A 1 273 ? -51.144 -15.106 96.023 1.00 93.19 273 SER A N 1
ATOM 2070 C CA . SER A 1 273 ? -50.632 -16.304 96.684 1.00 93.19 273 SER A CA 1
ATOM 2071 C C . SER A 1 273 ? -51.451 -16.624 97.932 1.00 93.19 273 SER A C 1
ATOM 2073 O O . SER A 1 273 ? -51.829 -15.730 98.695 1.00 93.19 273 SER A O 1
ATOM 2075 N N . ARG A 1 274 ? -51.734 -17.908 98.153 1.00 92.94 274 ARG A N 1
ATOM 2076 C CA . ARG A 1 274 ? -52.501 -18.382 99.310 1.00 92.94 274 ARG A CA 1
ATOM 2077 C C . ARG A 1 274 ? -51.635 -18.380 100.574 1.00 92.94 274 ARG A C 1
ATOM 2079 O O . ARG A 1 274 ? -50.615 -19.055 100.617 1.00 92.94 274 ARG A O 1
ATOM 2086 N N . VAL A 1 275 ? -52.065 -17.674 101.623 1.00 88.75 275 VAL A N 1
ATOM 2087 C CA . VAL A 1 275 ? -51.375 -17.645 102.939 1.00 88.75 275 VAL A CA 1
ATOM 2088 C C . VAL A 1 275 ? -52.262 -18.202 104.067 1.00 88.75 275 VAL A C 1
ATOM 2090 O O . VAL A 1 275 ? -51.800 -18.480 105.167 1.00 88.75 275 VAL A O 1
ATOM 2093 N N . GLY A 1 276 ? -53.544 -18.436 103.780 1.00 84.19 276 GLY A N 1
ATOM 2094 C CA . GLY A 1 276 ? -54.506 -19.040 104.710 1.00 84.19 276 GLY A CA 1
ATOM 2095 C C . GLY A 1 276 ? -55.955 -19.071 104.208 1.00 84.19 276 GLY A C 1
ATOM 2096 O O . GLY A 1 276 ? -56.824 -19.585 104.907 1.00 84.19 276 GLY A O 1
ATOM 2097 N N . GLY A 1 277 ? -56.226 -18.525 103.015 1.00 84.44 277 GLY A N 1
ATOM 2098 C CA . GLY A 1 277 ? -57.553 -18.481 102.389 1.00 84.44 277 GLY A CA 1
ATOM 2099 C C . GLY A 1 277 ? -58.063 -19.848 101.944 1.00 84.44 277 GLY A C 1
ATOM 2100 O O . GLY A 1 277 ? -57.406 -20.857 102.152 1.00 84.44 277 GLY A O 1
ATOM 2101 N N . THR A 1 278 ? -59.233 -19.936 101.322 1.00 84.81 278 THR A N 1
ATOM 2102 C CA . THR A 1 278 ? -59.761 -21.208 100.789 1.00 84.81 278 THR A CA 1
ATOM 2103 C C . THR A 1 278 ? -60.158 -21.059 99.329 1.00 84.81 278 THR A C 1
ATOM 2105 O O . THR A 1 278 ? -60.448 -19.952 98.879 1.00 84.81 278 THR A O 1
ATOM 2108 N N . ASP A 1 279 ? -60.231 -22.177 98.609 1.00 83.62 279 ASP A N 1
ATOM 2109 C CA . ASP A 1 279 ? -60.627 -22.203 97.193 1.00 83.62 279 ASP A CA 1
ATOM 2110 C C . ASP A 1 279 ? -62.079 -21.733 96.984 1.00 83.62 279 ASP A C 1
ATOM 2112 O O . ASP A 1 279 ? -62.444 -21.255 95.918 1.00 83.62 279 ASP A O 1
ATOM 2116 N N . LEU A 1 280 ? -62.909 -21.805 98.033 1.00 83.19 280 LEU A N 1
ATOM 2117 C CA . LEU A 1 280 ? -64.283 -21.288 98.035 1.00 83.19 280 LEU A CA 1
ATOM 2118 C C . LEU A 1 280 ? -64.354 -19.753 98.107 1.00 83.19 280 LEU A C 1
ATOM 2120 O O . LEU A 1 280 ? -65.412 -19.178 97.860 1.00 83.19 280 LEU A O 1
ATOM 2124 N N . ARG A 1 281 ? -63.257 -19.090 98.494 1.00 85.19 281 ARG A N 1
ATOM 2125 C CA . ARG A 1 281 ? -63.142 -17.631 98.633 1.00 85.19 281 ARG A CA 1
ATOM 2126 C C . ARG A 1 281 ? -61.858 -17.138 97.968 1.00 85.19 281 ARG A C 1
ATOM 2128 O O . ARG A 1 281 ? -60.987 -16.560 98.612 1.00 85.19 281 ARG A O 1
ATOM 2135 N N . THR A 1 282 ? -61.726 -17.418 96.675 1.00 88.19 282 THR A N 1
ATOM 2136 C CA . THR A 1 282 ? -60.619 -16.925 95.848 1.00 88.19 282 THR A CA 1
ATOM 2137 C C . THR A 1 282 ? -60.907 -15.522 95.318 1.00 88.19 282 THR A C 1
ATOM 2139 O O . THR A 1 282 ? -62.047 -15.243 94.932 1.00 88.19 282 THR A O 1
ATOM 2142 N N . PRO A 1 283 ? -59.883 -14.660 95.186 1.00 88.56 283 PRO A N 1
ATOM 2143 C CA . PRO A 1 283 ? -59.977 -13.461 94.362 1.00 88.56 283 PRO A CA 1
ATOM 2144 C C . PRO A 1 283 ? -60.449 -13.797 92.939 1.00 88.56 283 PRO A C 1
ATOM 2146 O O . PRO A 1 283 ? -60.222 -14.899 92.438 1.00 88.56 283 PRO A O 1
ATOM 2149 N N . ALA A 1 284 ? -61.092 -12.843 92.264 1.00 87.94 284 ALA A N 1
ATOM 2150 C CA . ALA A 1 284 ? -61.545 -13.040 90.888 1.00 87.94 284 ALA A CA 1
ATOM 2151 C C . ALA A 1 284 ? -60.350 -13.264 89.945 1.00 87.94 284 ALA A C 1
ATOM 2153 O O . ALA A 1 284 ? -59.489 -12.391 89.826 1.00 87.94 284 ALA A O 1
ATOM 2154 N N . GLY A 1 285 ? -60.312 -14.413 89.267 1.00 88.50 285 GLY A N 1
ATOM 2155 C CA . GLY A 1 285 ? -59.241 -14.794 88.349 1.00 88.50 285 GLY A CA 1
ATOM 2156 C C . GLY A 1 285 ? -59.229 -16.294 88.060 1.00 88.50 285 GLY A C 1
ATOM 2157 O O . GLY A 1 285 ? -60.159 -17.020 88.404 1.00 88.50 285 GLY A O 1
ATOM 2158 N N . VAL A 1 286 ? -58.160 -16.754 87.419 1.00 90.44 286 VAL A N 1
ATOM 2159 C CA . VAL A 1 286 ? -57.910 -18.168 87.135 1.00 90.44 286 VAL A CA 1
ATOM 2160 C C . VAL A 1 286 ? -57.089 -18.759 88.280 1.00 90.44 286 VAL A C 1
ATOM 2162 O O . VAL A 1 286 ? -55.945 -18.349 88.493 1.00 90.44 286 VAL A O 1
ATOM 2165 N N . LEU A 1 287 ? -57.677 -19.708 89.014 1.00 90.50 287 LEU A N 1
ATOM 2166 C CA . LEU A 1 287 ? -56.989 -20.493 90.041 1.00 90.50 287 LEU A CA 1
ATOM 2167 C C . LEU A 1 287 ? -56.077 -21.535 89.375 1.00 90.50 287 LEU A C 1
ATOM 2169 O O . LEU A 1 287 ? -56.488 -22.250 88.461 1.00 90.50 287 LEU A O 1
ATOM 2173 N N . SER A 1 288 ? -54.831 -21.600 89.828 1.00 90.19 288 SER A N 1
ATOM 2174 C CA . SER A 1 288 ? -53.847 -22.596 89.413 1.00 90.19 288 SER A CA 1
ATOM 2175 C C . SER A 1 288 ? -54.241 -23.996 89.897 1.00 90.19 288 SER A C 1
ATOM 2177 O O . SER A 1 288 ? -54.906 -24.149 90.918 1.00 90.19 288 SER A O 1
ATOM 2179 N N . ALA A 1 289 ? -53.807 -25.033 89.177 1.00 86.69 289 ALA A N 1
ATOM 2180 C CA . ALA A 1 289 ? -54.148 -26.428 89.472 1.00 86.69 289 ALA A CA 1
ATOM 2181 C C . ALA A 1 289 ? -53.666 -26.910 90.855 1.00 86.69 289 ALA A C 1
ATOM 2183 O O . ALA A 1 289 ? -54.198 -27.877 91.390 1.00 86.69 289 ALA A O 1
ATOM 2184 N N . ASP A 1 290 ? -52.667 -26.241 91.429 1.00 86.44 290 ASP A N 1
ATOM 2185 C CA . ASP A 1 290 ? -52.143 -26.499 92.771 1.00 86.44 290 ASP A CA 1
ATOM 2186 C C . ASP A 1 290 ? -52.950 -25.819 93.892 1.00 86.44 290 ASP A C 1
ATOM 2188 O O . ASP A 1 290 ? -52.621 -25.989 95.065 1.00 86.44 290 ASP A O 1
ATOM 2192 N N . GLY A 1 291 ? -53.975 -25.030 93.550 1.00 86.12 291 GLY A N 1
ATOM 2193 C CA . GLY A 1 291 ? -54.838 -24.330 94.505 1.00 86.12 291 GLY A CA 1
ATOM 2194 C C . GLY A 1 291 ? -54.146 -23.200 95.273 1.00 86.12 291 GLY A C 1
ATOM 2195 O O . GLY A 1 291 ? -54.722 -22.651 96.207 1.00 86.12 291 GLY A O 1
ATOM 2196 N N . ASN A 1 292 ? -52.915 -22.824 94.908 1.00 90.62 292 ASN A N 1
ATOM 2197 C CA . ASN A 1 292 ? -52.113 -21.885 95.703 1.00 90.62 292 ASN A CA 1
ATOM 2198 C C . ASN A 1 292 ? -51.896 -20.528 95.038 1.00 90.62 292 ASN A C 1
ATOM 2200 O O . ASN A 1 292 ? -51.403 -19.607 95.692 1.00 90.62 292 ASN A O 1
ATOM 2204 N N . THR A 1 293 ? -52.252 -20.378 93.761 1.00 91.81 293 THR A N 1
ATOM 2205 C CA . THR A 1 293 ? -52.063 -19.128 93.014 1.00 91.81 293 THR A CA 1
ATOM 2206 C C . THR A 1 293 ? -53.301 -18.758 92.209 1.00 91.81 293 THR A C 1
ATOM 2208 O O . THR A 1 293 ? -53.829 -19.595 91.484 1.00 91.81 293 THR A O 1
ATOM 2211 N N . VAL A 1 294 ? -53.722 -17.494 92.261 1.00 92.25 294 VAL A N 1
ATOM 2212 C CA . VAL A 1 294 ? -54.756 -16.943 91.367 1.00 92.25 294 VAL A CA 1
ATOM 2213 C C . VAL A 1 294 ? -54.136 -15.882 90.470 1.00 92.25 294 VAL A C 1
ATOM 2215 O O . VAL A 1 294 ? -53.490 -14.959 90.966 1.00 92.25 294 VAL A O 1
ATOM 2218 N N . ARG A 1 295 ? -54.355 -15.980 89.155 1.00 92.31 295 ARG A N 1
ATOM 2219 C CA . ARG A 1 295 ? -53.938 -14.962 88.178 1.00 92.31 295 ARG A CA 1
ATOM 2220 C C . ARG A 1 295 ? -55.143 -14.264 87.572 1.00 92.31 295 ARG A C 1
ATOM 2222 O O . ARG A 1 295 ? -56.071 -14.918 87.101 1.00 92.31 295 ARG A O 1
ATOM 2229 N N . ALA A 1 296 ? -55.117 -12.940 87.545 1.00 89.56 296 ALA A N 1
ATOM 2230 C CA . ALA A 1 296 ? -56.182 -12.126 86.979 1.00 89.56 296 ALA A CA 1
ATOM 2231 C C . ALA A 1 296 ? -55.593 -11.055 86.065 1.00 89.56 296 ALA A C 1
ATOM 2233 O O . ALA A 1 296 ? -54.703 -10.332 86.496 1.00 89.56 296 ALA A O 1
ATOM 2234 N N . SER A 1 297 ? -56.120 -10.931 84.849 1.00 90.00 297 SER A N 1
ATOM 2235 C CA . SER A 1 297 ? -55.769 -9.859 83.914 1.00 90.00 297 SER A CA 1
ATOM 2236 C C . SER A 1 297 ? -56.993 -8.981 83.698 1.00 90.00 297 SER A C 1
ATOM 2238 O O . SER A 1 297 ? -58.054 -9.489 83.325 1.00 90.00 297 SER A O 1
ATOM 2240 N N . LEU A 1 298 ? -56.882 -7.685 83.991 1.00 87.00 298 LEU A N 1
ATOM 2241 C CA . LEU A 1 298 ? -57.986 -6.734 83.863 1.00 87.00 298 LEU A CA 1
ATOM 2242 C C . LEU A 1 298 ? -57.576 -5.548 82.988 1.00 87.00 298 LEU A C 1
ATOM 2244 O O . LEU A 1 298 ? -56.578 -4.890 83.288 1.00 87.00 298 LEU A O 1
ATOM 2248 N N . PRO A 1 299 ? -58.338 -5.222 81.931 1.00 86.44 299 PRO A N 1
ATOM 2249 C CA . PRO A 1 299 ? -58.105 -4.001 81.175 1.00 86.44 299 PRO A CA 1
ATOM 2250 C C . PRO A 1 299 ? -58.509 -2.775 82.002 1.00 86.44 299 PRO A C 1
ATOM 2252 O O . PRO A 1 299 ? -59.514 -2.797 82.720 1.00 86.44 299 PRO A O 1
ATOM 2255 N N . LEU A 1 300 ? -57.772 -1.672 81.865 1.00 83.12 300 LEU A N 1
ATOM 2256 C CA . LEU A 1 300 ? -58.241 -0.379 82.363 1.00 83.12 300 LEU A CA 1
ATOM 2257 C C . LEU A 1 300 ? -59.456 0.074 81.542 1.00 83.12 300 LEU A C 1
ATOM 2259 O O . LEU A 1 300 ? -59.501 -0.085 80.324 1.00 83.12 300 LEU A O 1
ATOM 2263 N N . ALA A 1 301 ? -60.440 0.677 82.211 1.00 73.06 301 ALA A N 1
ATOM 2264 C CA . ALA A 1 30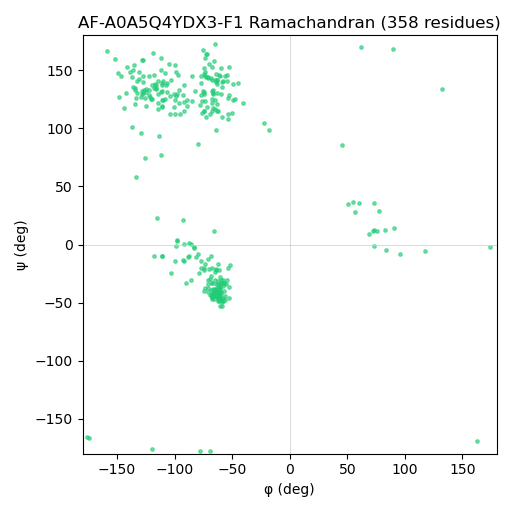1 ? -61.744 0.992 81.620 1.00 73.06 301 ALA A CA 1
ATOM 2265 C C . ALA A 1 301 ? -61.702 1.975 80.431 1.00 73.06 301 ALA A C 1
ATOM 2267 O O . ALA A 1 301 ? -62.685 2.085 79.697 1.00 73.06 301 ALA A O 1
ATOM 2268 N N . ARG A 1 302 ? -60.604 2.719 80.239 1.00 76.81 302 ARG A N 1
ATOM 2269 C CA . ARG A 1 302 ? -60.434 3.643 79.110 1.00 76.81 302 ARG A CA 1
ATOM 2270 C C . ARG A 1 302 ? -59.034 3.518 78.508 1.00 76.81 302 ARG A C 1
ATOM 2272 O O . ARG A 1 302 ? -58.070 3.513 79.274 1.00 76.81 302 ARG A O 1
ATOM 2279 N N . PRO A 1 303 ? -58.915 3.472 77.166 1.00 74.31 303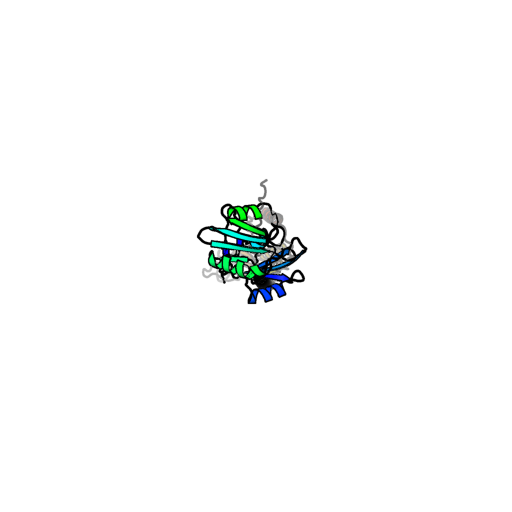 PRO A N 1
ATOM 2280 C CA . PRO A 1 303 ? -57.621 3.576 76.512 1.00 74.31 303 PRO A CA 1
ATOM 2281 C C . PRO A 1 303 ? -57.010 4.944 76.817 1.00 74.31 303 PRO A C 1
ATOM 2283 O O . PRO A 1 303 ? -57.698 5.969 76.829 1.00 74.31 303 PRO A O 1
ATOM 2286 N N . LEU A 1 304 ? -55.713 4.946 77.091 1.00 79.38 304 LEU A N 1
ATOM 2287 C CA . LEU A 1 304 ? -54.962 6.155 77.384 1.00 79.38 304 LEU A CA 1
ATOM 2288 C C . LEU A 1 304 ? -54.717 6.954 76.093 1.00 79.38 304 LEU A C 1
ATOM 2290 O O . LEU A 1 304 ? -54.562 6.359 75.023 1.00 79.38 304 LEU A O 1
ATOM 2294 N N . PRO A 1 305 ? -54.676 8.295 76.163 1.00 74.19 305 PRO A N 1
ATOM 2295 C CA . PRO A 1 305 ? -54.406 9.120 74.994 1.00 74.19 305 PRO A CA 1
ATOM 2296 C C . PRO A 1 305 ? -53.003 8.839 74.444 1.00 74.19 305 PRO A C 1
ATOM 2298 O O . PRO A 1 305 ? -52.048 8.659 75.201 1.00 74.19 305 PRO A O 1
ATOM 2301 N N . HIS A 1 306 ? -52.877 8.839 73.117 1.00 73.19 306 HIS A N 1
ATOM 2302 C CA . HIS A 1 306 ? -51.584 8.733 72.445 1.00 73.19 306 HIS A CA 1
ATOM 2303 C C . HIS A 1 306 ? -50.671 9.889 72.866 1.00 73.19 306 HIS A C 1
ATOM 2305 O O . HIS A 1 306 ? -51.099 11.046 72.914 1.00 73.19 306 HIS A O 1
ATOM 2311 N N . GLY A 1 307 ? -49.407 9.587 73.165 1.00 65.44 307 GLY A N 1
ATOM 2312 C CA . GLY A 1 307 ? -48.422 10.618 73.466 1.00 65.44 307 GLY A CA 1
ATOM 2313 C C . GLY A 1 307 ? -48.171 11.511 72.247 1.00 65.44 307 GLY A C 1
ATOM 2314 O O . GLY A 1 307 ? -48.160 11.038 71.114 1.00 65.44 307 GLY A O 1
ATOM 2315 N N . ALA A 1 308 ? -47.887 12.798 72.467 1.00 62.72 308 ALA A N 1
ATOM 2316 C CA . ALA A 1 308 ? -47.598 13.778 71.408 1.00 62.72 308 ALA A CA 1
ATOM 2317 C C . ALA A 1 308 ? -46.290 13.511 70.618 1.00 62.72 308 ALA A C 1
ATOM 2319 O O . ALA A 1 308 ? -45.797 14.385 69.910 1.00 62.72 308 ALA A O 1
ATOM 2320 N N . GLY A 1 309 ? -45.677 12.332 70.775 1.00 61.00 309 GLY A N 1
ATOM 2321 C CA . GLY A 1 309 ? -44.407 11.954 70.151 1.00 61.00 309 GLY A CA 1
ATOM 2322 C C . GLY A 1 309 ? -43.167 12.631 70.744 1.00 61.00 309 GLY A C 1
ATOM 2323 O O . GLY A 1 309 ? -42.058 12.336 70.306 1.00 61.00 309 GLY A O 1
ATOM 2324 N N . ALA A 1 310 ? -43.327 13.511 71.738 1.00 61.75 310 ALA A N 1
ATOM 2325 C CA . ALA A 1 310 ? -42.218 14.158 72.429 1.00 61.75 310 ALA A CA 1
ATOM 2326 C C . ALA A 1 310 ? -41.529 13.166 73.380 1.00 61.75 310 ALA A C 1
ATOM 2328 O O . ALA A 1 310 ? -42.123 12.702 74.352 1.00 61.75 310 ALA A O 1
ATOM 2329 N N . ILE A 1 311 ? -40.269 12.845 73.086 1.00 65.06 311 ILE A N 1
ATOM 2330 C CA . ILE A 1 311 ? -39.426 11.958 73.892 1.00 65.06 311 ILE A CA 1
ATOM 2331 C C . ILE A 1 311 ? -38.431 12.828 74.666 1.00 65.06 311 ILE A C 1
ATOM 2333 O O . ILE A 1 311 ? -37.734 13.654 74.076 1.00 65.06 311 ILE A O 1
ATOM 2337 N N . LEU A 1 312 ? -38.358 12.649 75.988 1.00 64.81 312 LEU A N 1
ATOM 2338 C CA . LEU A 1 312 ? -37.269 13.209 76.791 1.00 64.81 312 LEU A CA 1
ATOM 2339 C C . LEU A 1 312 ? -35.967 12.483 76.442 1.00 64.81 312 LEU A C 1
ATOM 2341 O O . LEU A 1 312 ? -35.969 11.271 76.236 1.00 64.81 312 LEU A O 1
ATOM 2345 N N . ALA A 1 313 ? -34.842 13.200 76.423 1.00 66.69 313 ALA A N 1
ATOM 2346 C CA . ALA A 1 313 ? -33.540 12.544 76.338 1.00 66.69 313 ALA A CA 1
ATOM 2347 C C . ALA A 1 313 ? -33.391 11.505 77.474 1.00 66.69 313 ALA A C 1
ATOM 2349 O O . ALA A 1 313 ? -33.912 11.708 78.573 1.00 66.69 313 ALA A O 1
ATOM 2350 N N . GLY A 1 314 ? -32.696 10.394 77.209 1.00 68.06 314 GLY A N 1
ATOM 2351 C CA . GLY A 1 314 ? -32.601 9.265 78.146 1.00 68.06 314 GLY A CA 1
ATOM 2352 C C . GLY A 1 314 ? -32.071 9.668 79.525 1.00 68.06 314 GLY A C 1
ATOM 2353 O O . GLY A 1 314 ? -32.704 9.380 80.536 1.00 68.06 314 GLY A O 1
ATOM 2354 N N . ASP A 1 315 ? -30.978 10.433 79.568 1.00 72.62 315 ASP A N 1
ATOM 2355 C CA . ASP A 1 315 ? -30.322 10.827 80.821 1.00 72.62 315 ASP A CA 1
ATOM 2356 C C . ASP A 1 315 ? -31.209 11.646 81.784 1.00 72.62 315 ASP A C 1
ATOM 2358 O O . ASP A 1 315 ? -31.229 11.333 82.979 1.00 72.62 315 ASP A O 1
ATOM 2362 N N . PRO A 1 316 ? -31.934 12.703 81.349 1.00 76.44 316 PRO A N 1
ATOM 2363 C CA . PRO A 1 316 ? -32.852 13.412 82.239 1.00 76.44 316 PRO A CA 1
ATOM 2364 C C . PRO A 1 316 ? -34.065 12.566 82.648 1.00 76.44 316 PRO A C 1
ATOM 2366 O O . PRO A 1 316 ? -34.521 12.702 83.783 1.00 76.44 316 PRO A O 1
ATOM 2369 N N . ALA A 1 317 ? -34.562 11.677 81.782 1.00 72.19 317 ALA A N 1
ATOM 2370 C CA . ALA A 1 317 ? -35.664 10.778 82.127 1.00 72.19 317 ALA A CA 1
ATOM 2371 C C . ALA A 1 317 ? -35.248 9.750 83.194 1.00 72.19 317 ALA A C 1
ATOM 2373 O O . ALA A 1 317 ? -35.947 9.577 84.192 1.00 72.19 317 ALA A O 1
ATOM 2374 N N . GLU A 1 318 ? -34.077 9.127 83.043 1.00 80.44 318 GLU A N 1
ATOM 2375 C CA . GLU A 1 318 ? -33.539 8.196 84.038 1.00 80.44 318 GLU A CA 1
ATOM 2376 C C . GLU A 1 318 ? -33.297 8.872 85.388 1.00 80.44 318 GLU A C 1
ATOM 2378 O O . GLU A 1 318 ? -33.657 8.318 86.428 1.00 80.44 318 GLU A O 1
ATOM 2383 N N . ARG A 1 319 ? -32.720 10.082 85.389 1.00 80.12 319 ARG A N 1
ATOM 2384 C CA . ARG A 1 319 ? -32.499 10.846 86.626 1.00 80.12 319 ARG A CA 1
ATOM 2385 C C . ARG A 1 319 ? -33.803 11.184 87.337 1.00 80.12 319 ARG A C 1
ATOM 2387 O O . ARG A 1 319 ? -33.859 11.051 88.556 1.00 80.12 319 ARG A O 1
ATOM 2394 N N . ALA A 1 320 ? -34.842 11.574 86.601 1.00 77.88 320 ALA A N 1
ATOM 2395 C CA . ALA A 1 320 ? -36.144 11.875 87.188 1.00 77.88 320 ALA A CA 1
ATOM 2396 C C . ALA A 1 320 ? -36.758 10.646 87.883 1.00 77.88 320 ALA A C 1
ATOM 2398 O O . ALA A 1 320 ? -37.211 10.746 89.023 1.00 77.88 320 ALA A O 1
ATOM 2399 N N . ILE A 1 321 ? -36.716 9.473 87.241 1.00 78.62 321 ILE A N 1
ATOM 2400 C CA . ILE A 1 321 ? -37.299 8.246 87.807 1.00 78.62 321 ILE A CA 1
ATOM 2401 C C . ILE A 1 321 ? -36.469 7.744 88.998 1.00 78.62 321 ILE A C 1
ATOM 2403 O O . ILE A 1 321 ? -37.038 7.368 90.024 1.00 78.62 321 ILE A O 1
ATOM 2407 N N . ARG A 1 322 ? -35.130 7.790 88.917 1.00 81.38 322 ARG A N 1
ATOM 2408 C CA . ARG A 1 322 ? -34.261 7.428 90.053 1.00 81.38 322 ARG A CA 1
ATOM 2409 C C . ARG A 1 322 ? -34.471 8.356 91.249 1.00 81.38 322 ARG A C 1
ATOM 2411 O O . ARG A 1 322 ? -34.578 7.859 92.364 1.00 81.38 322 ARG A O 1
ATOM 2418 N N . GLY A 1 323 ? -34.587 9.668 91.028 1.00 82.94 323 GLY A N 1
ATOM 2419 C CA . GLY A 1 323 ? -34.858 10.631 92.100 1.00 82.94 323 GLY A CA 1
ATOM 2420 C C . GLY A 1 323 ? -36.205 10.390 92.788 1.00 82.94 323 GLY A C 1
ATOM 2421 O O . GLY A 1 323 ? -36.298 10.450 94.013 1.00 82.94 323 GLY A O 1
ATOM 2422 N N . MET A 1 324 ? -37.240 10.030 92.023 1.00 81.88 324 MET A N 1
ATOM 2423 C CA . MET A 1 324 ? -38.533 9.635 92.590 1.00 81.88 324 MET A CA 1
ATOM 2424 C C . MET A 1 324 ? -38.411 8.380 93.466 1.00 81.88 324 MET A C 1
ATOM 2426 O O . MET A 1 324 ? -38.883 8.387 94.598 1.00 81.88 324 MET A O 1
ATOM 2430 N N . ALA A 1 325 ? -37.754 7.323 92.979 1.00 83.12 325 ALA A N 1
ATOM 2431 C CA . ALA A 1 325 ? -37.591 6.082 93.741 1.00 83.12 325 ALA A CA 1
ATOM 2432 C C . ALA A 1 325 ? -36.804 6.284 95.044 1.00 83.12 325 ALA A C 1
ATOM 2434 O O . ALA A 1 325 ? -37.188 5.752 96.080 1.00 83.12 325 ALA A O 1
ATOM 2435 N N . GLN A 1 326 ? -35.757 7.115 95.004 1.00 84.69 326 GLN A N 1
ATOM 2436 C CA . GLN A 1 326 ? -34.998 7.516 96.191 1.00 84.69 326 GLN A CA 1
ATOM 2437 C C . GLN A 1 326 ? -35.863 8.269 97.209 1.00 84.69 326 GLN A C 1
ATOM 2439 O O . GLN A 1 326 ? -35.685 8.091 98.406 1.00 84.69 326 GLN A O 1
ATOM 2444 N N . THR A 1 327 ? -36.816 9.085 96.747 1.00 81.62 327 THR A N 1
ATOM 2445 C CA . THR A 1 327 ? -37.735 9.824 97.633 1.00 81.62 327 THR A CA 1
ATOM 2446 C C . THR A 1 327 ? -38.722 8.896 98.347 1.00 81.62 327 THR A C 1
ATOM 2448 O O . THR A 1 327 ? -39.160 9.198 99.452 1.00 81.62 327 THR A O 1
ATOM 2451 N N . LEU A 1 328 ? -39.080 7.775 97.717 1.00 82.00 328 LEU A N 1
ATOM 2452 C CA . LEU A 1 328 ? -40.056 6.809 98.230 1.00 82.00 328 LEU A CA 1
ATOM 2453 C C . LEU A 1 328 ? -39.410 5.603 98.939 1.00 82.00 328 LEU A C 1
ATOM 2455 O O . LEU A 1 328 ? -40.128 4.704 99.355 1.00 82.00 328 LEU A O 1
ATOM 2459 N N . ASP A 1 329 ? -38.080 5.589 99.068 1.00 83.81 329 ASP A N 1
ATOM 2460 C CA . ASP A 1 329 ? -37.280 4.527 99.700 1.00 83.81 329 ASP A CA 1
ATOM 2461 C C . ASP A 1 329 ? -37.512 3.113 99.124 1.00 83.81 329 ASP A C 1
ATOM 2463 O O . ASP A 1 329 ? -37.490 2.107 99.832 1.00 83.81 329 ASP A O 1
ATOM 2467 N N . PHE A 1 330 ? -37.722 3.019 97.804 1.00 79.12 330 PHE A N 1
ATOM 2468 C CA . PHE A 1 330 ? -37.846 1.734 97.106 1.00 79.12 330 PHE A CA 1
ATOM 2469 C C . PHE A 1 330 ? -36.639 1.450 96.199 1.00 79.12 330 PHE A C 1
ATOM 2471 O O . PHE A 1 330 ? -36.164 2.345 95.490 1.00 79.12 330 PHE A O 1
ATOM 2478 N N . PRO A 1 331 ? -36.155 0.193 96.142 1.00 78.06 331 PRO A N 1
ATOM 2479 C CA . PRO A 1 331 ? -35.112 -0.196 95.203 1.00 78.06 331 PRO A CA 1
ATOM 2480 C C . PRO A 1 331 ? -35.648 -0.150 93.764 1.00 78.06 331 PRO A C 1
ATOM 2482 O O . PRO A 1 331 ? -36.602 -0.844 93.419 1.00 78.06 331 PRO A O 1
ATOM 2485 N N . LEU A 1 332 ? -35.012 0.650 92.902 1.00 81.06 332 LEU A N 1
ATOM 2486 C CA . LEU A 1 332 ? -35.379 0.781 91.489 1.00 81.06 332 LEU A CA 1
ATOM 2487 C C . LEU A 1 332 ? -34.336 0.127 90.580 1.00 81.06 332 LEU A C 1
ATOM 2489 O O . LEU A 1 332 ? -33.168 0.520 90.573 1.00 81.06 332 LEU A O 1
ATOM 2493 N N . SER A 1 333 ? -34.792 -0.791 89.729 1.00 80.06 333 SER A N 1
ATOM 2494 C CA . SER A 1 333 ? -34.021 -1.320 88.604 1.00 80.06 333 SER A CA 1
ATOM 2495 C C . SER A 1 333 ? -34.625 -0.830 87.290 1.00 80.06 333 SER A C 1
ATOM 2497 O O . SER A 1 333 ? -35.786 -1.107 86.993 1.00 80.06 333 SER A O 1
ATOM 2499 N N . LEU A 1 334 ? -33.844 -0.091 86.500 1.00 76.31 334 LEU A N 1
ATOM 2500 C CA . LEU A 1 334 ? -34.229 0.329 85.154 1.00 76.31 334 LEU A CA 1
ATOM 2501 C C . LEU A 1 334 ? -33.551 -0.594 84.147 1.00 76.31 334 LEU A C 1
ATOM 2503 O O . LEU A 1 334 ? -32.325 -0.631 84.068 1.00 76.31 334 LEU A O 1
ATOM 2507 N N . THR A 1 335 ? -34.349 -1.319 83.368 1.00 71.12 335 THR A N 1
ATOM 2508 C CA . THR A 1 335 ? -33.853 -2.120 82.245 1.00 71.12 335 THR A CA 1
ATOM 2509 C C . THR A 1 335 ? -34.313 -1.454 80.959 1.00 71.12 335 THR A C 1
ATOM 2511 O O . THR A 1 335 ? -35.505 -1.211 80.777 1.00 71.12 335 THR A O 1
ATOM 2514 N N . SER A 1 336 ? -33.382 -1.123 80.065 1.00 61.88 336 SER A N 1
ATOM 2515 C CA . SER A 1 336 ? -33.749 -0.610 78.749 1.00 61.88 336 SER A CA 1
ATOM 2516 C C . SER A 1 336 ? -34.451 -1.715 77.961 1.00 61.88 336 SER A C 1
ATOM 2518 O O . SER A 1 336 ? -33.952 -2.838 77.865 1.00 61.88 336 SER A O 1
ATOM 2520 N N . ALA A 1 337 ? -35.617 -1.409 77.385 1.00 59.41 337 ALA A N 1
ATOM 2521 C CA . ALA A 1 337 ? -36.208 -2.278 76.377 1.00 59.41 337 ALA A CA 1
ATOM 2522 C C . ALA A 1 337 ? -35.183 -2.376 75.243 1.00 59.41 337 ALA A C 1
ATOM 2524 O O . ALA A 1 337 ? -34.870 -1.372 74.601 1.00 59.41 337 ALA A O 1
ATOM 2525 N N . SER A 1 338 ? -34.573 -3.554 75.091 1.00 43.19 338 SER A N 1
ATOM 2526 C CA . SER A 1 338 ? -33.438 -3.761 74.200 1.00 43.19 338 SER A CA 1
ATOM 2527 C C . SER A 1 338 ? -33.747 -3.148 72.837 1.00 43.19 338 SER A C 1
ATOM 2529 O O . SER A 1 338 ? -34.782 -3.477 72.254 1.00 43.19 338 SER A O 1
ATOM 2531 N N . SER A 1 339 ? -32.855 -2.267 72.374 1.00 41.66 339 SER A N 1
ATOM 2532 C CA . SER A 1 339 ? -32.710 -1.806 70.993 1.00 41.66 339 SER A CA 1
ATOM 2533 C C . SER A 1 339 ? -33.398 -2.762 70.022 1.00 41.66 339 SER A C 1
ATOM 2535 O O . SER A 1 339 ? -32.863 -3.820 69.681 1.00 41.66 339 SER A O 1
ATOM 2537 N N . GLN A 1 340 ? -34.616 -2.408 69.604 1.00 41.62 340 GLN A N 1
ATOM 2538 C CA . GLN A 1 340 ? -35.232 -3.008 68.435 1.00 41.62 340 GLN A CA 1
ATOM 2539 C C . GLN A 1 340 ? -34.209 -2.812 67.322 1.00 41.62 340 GLN A C 1
ATOM 2541 O O . GLN A 1 340 ? -33.919 -1.677 66.942 1.00 41.62 340 GLN A O 1
ATOM 2546 N N . LYS A 1 341 ? -33.578 -3.927 66.938 1.00 37.69 341 LYS A N 1
ATOM 2547 C CA . LYS A 1 341 ? -32.506 -4.071 65.953 1.00 37.69 341 LYS A CA 1
ATOM 2548 C C . LYS A 1 341 ? -32.527 -2.887 64.988 1.00 37.69 341 LYS A C 1
ATOM 2550 O O . LYS A 1 341 ? -33.433 -2.806 64.159 1.00 37.69 341 LYS A O 1
ATOM 2555 N N . ARG A 1 342 ? -31.575 -1.954 65.153 1.00 36.34 342 ARG A N 1
ATOM 2556 C CA . ARG A 1 342 ? -31.414 -0.773 64.288 1.00 36.34 342 ARG A CA 1
ATOM 2557 C C . ARG A 1 342 ? -31.649 -1.244 62.845 1.00 36.34 342 ARG A C 1
ATOM 2559 O O . ARG A 1 342 ? -30.978 -2.208 62.458 1.00 36.34 342 ARG A O 1
ATOM 2566 N N . PRO A 1 343 ? -32.615 -0.679 62.091 1.00 38.81 343 PRO A N 1
ATOM 2567 C CA . PRO A 1 343 ? -32.894 -1.162 60.749 1.00 38.81 343 PRO A CA 1
ATOM 2568 C C . PRO A 1 343 ? -31.579 -1.179 59.979 1.00 38.81 343 PRO A C 1
ATOM 2570 O O . PRO A 1 343 ? -30.802 -0.221 60.041 1.00 38.81 343 PRO A O 1
ATOM 2573 N N . VAL A 1 344 ? -31.294 -2.330 59.366 1.00 47.16 344 VAL A N 1
ATOM 2574 C CA . VAL A 1 344 ? -30.087 -2.555 58.572 1.00 47.16 344 VAL A CA 1
ATOM 2575 C C . VAL A 1 344 ? -29.965 -1.378 57.614 1.00 47.16 344 VAL A C 1
ATOM 2577 O O . VAL A 1 344 ? -30.924 -1.058 56.910 1.00 47.16 344 VAL A O 1
ATOM 2580 N N . GLY A 1 345 ? -28.820 -0.691 57.662 1.00 44.91 345 GLY A N 1
ATOM 2581 C CA . GLY A 1 345 ? -28.563 0.460 56.807 1.00 44.91 345 GLY A CA 1
ATOM 2582 C C . GLY A 1 345 ? -28.880 0.113 55.356 1.00 44.91 345 GLY A C 1
ATOM 2583 O O . GLY A 1 345 ? -28.581 -0.992 54.900 1.00 44.91 345 GLY A O 1
ATOM 2584 N N . LEU A 1 346 ? -29.523 1.051 54.656 1.00 46.31 346 LEU A N 1
ATOM 2585 C CA . LEU A 1 346 ? -29.814 0.933 53.229 1.00 46.31 346 LEU A CA 1
ATOM 2586 C C . LEU A 1 346 ? -28.565 0.428 52.478 1.00 46.31 346 LEU A C 1
ATOM 2588 O O . LEU A 1 346 ? -27.459 0.893 52.784 1.00 46.31 346 LEU A O 1
ATOM 2592 N N . PRO A 1 347 ? -28.712 -0.489 51.501 1.00 40.97 347 PRO A N 1
ATOM 2593 C CA . PRO A 1 347 ? -27.582 -0.981 50.721 1.00 40.97 347 PRO A CA 1
ATOM 2594 C C . PRO A 1 347 ? -26.810 0.200 50.110 1.00 40.97 347 PRO A C 1
ATOM 2596 O O . PRO A 1 347 ? -27.346 0.917 49.267 1.00 40.97 347 PRO A O 1
ATOM 2599 N N . GLY A 1 348 ? -25.573 0.426 50.568 1.00 50.62 348 GLY A N 1
ATOM 2600 C CA . GLY A 1 348 ? -24.699 1.516 50.108 1.00 50.62 348 GLY A CA 1
ATOM 2601 C C . GLY A 1 348 ? -24.295 2.558 51.160 1.00 50.62 348 GLY A C 1
ATOM 2602 O O . GLY A 1 348 ? -23.462 3.409 50.857 1.00 50.62 348 GLY A O 1
ATOM 2603 N N . ALA A 1 349 ? -24.816 2.506 52.391 1.00 42.91 349 ALA A N 1
ATOM 2604 C CA . ALA A 1 349 ? -24.307 3.356 53.470 1.00 42.91 349 ALA A CA 1
ATOM 2605 C C . ALA A 1 349 ? -22.918 2.873 53.932 1.00 42.91 349 ALA A C 1
ATOM 2607 O O . ALA A 1 349 ? -22.770 1.746 54.406 1.00 42.91 349 ALA A O 1
ATOM 2608 N N . ALA A 1 350 ? -21.897 3.724 53.789 1.00 45.38 350 ALA A N 1
ATOM 2609 C CA . ALA A 1 350 ? -20.556 3.454 54.301 1.00 45.38 350 ALA A CA 1
ATOM 2610 C C . ALA A 1 350 ? -20.600 3.209 55.825 1.00 45.38 350 ALA A C 1
ATOM 2612 O O . ALA A 1 350 ? -21.347 3.900 56.528 1.00 45.38 350 ALA A O 1
ATOM 2613 N N . PRO A 1 351 ? -19.825 2.249 56.363 1.00 44.28 351 PRO A N 1
ATOM 2614 C CA . PRO A 1 351 ? -19.800 1.988 57.795 1.00 44.28 351 PRO A CA 1
ATOM 2615 C C . PRO A 1 351 ? -19.289 3.228 58.535 1.00 44.28 351 PRO A C 1
ATOM 2617 O O . PRO A 1 351 ? -18.138 3.634 58.384 1.00 44.28 351 PRO A O 1
ATOM 2620 N N . VAL A 1 352 ? -20.160 3.840 59.339 1.00 48.00 352 VAL A N 1
ATOM 2621 C CA . VAL A 1 352 ? -19.773 4.914 60.257 1.00 48.00 352 VAL A CA 1
ATOM 2622 C C . VAL A 1 352 ? -18.918 4.281 61.353 1.00 48.00 352 VAL A C 1
ATOM 2624 O O . VAL A 1 352 ? -19.409 3.465 62.135 1.00 48.00 352 VAL A O 1
ATOM 2627 N N . ALA A 1 353 ? -17.629 4.621 61.376 1.00 38.31 353 ALA A N 1
ATOM 2628 C CA . ALA A 1 353 ? -16.707 4.169 62.408 1.00 38.31 353 ALA A CA 1
ATOM 2629 C C . ALA A 1 353 ? -17.196 4.627 63.798 1.00 38.31 353 ALA A C 1
ATOM 2631 O O . ALA A 1 353 ? -17.679 5.756 63.931 1.00 38.31 353 ALA A O 1
ATOM 2632 N N . PRO A 1 354 ? -17.080 3.786 64.842 1.00 38.97 354 PRO A N 1
ATOM 2633 C CA . PRO A 1 354 ? -17.471 4.172 66.191 1.00 38.97 354 PRO A CA 1
ATOM 2634 C C . PRO A 1 354 ? -16.597 5.337 66.673 1.00 38.97 354 PRO A C 1
ATOM 2636 O O . PRO A 1 354 ? -15.385 5.194 66.841 1.00 38.97 354 PRO A O 1
ATOM 2639 N N . GLN A 1 355 ? -17.219 6.498 66.892 1.00 38.44 355 GLN A N 1
ATOM 2640 C CA . GLN A 1 355 ? -16.583 7.621 67.573 1.00 38.44 355 GLN A CA 1
ATOM 2641 C C . GLN A 1 355 ? -16.293 7.209 69.019 1.00 38.44 355 GLN A C 1
ATOM 2643 O O . GLN A 1 355 ? -17.206 6.913 69.790 1.00 38.44 355 GLN A O 1
ATOM 2648 N N . LYS A 1 356 ? -15.007 7.168 69.379 1.00 34.53 356 LYS A N 1
ATOM 2649 C CA . LYS A 1 356 ? -14.574 7.046 70.771 1.00 34.53 356 LYS A CA 1
ATOM 2650 C C . LYS A 1 356 ? -14.969 8.326 71.504 1.00 34.53 356 LYS A C 1
ATOM 2652 O O . LYS A 1 356 ? -14.496 9.405 71.160 1.00 34.53 356 LYS A O 1
ATOM 2657 N N . ILE A 1 357 ? -15.827 8.184 72.505 1.00 37.19 357 ILE A N 1
ATOM 2658 C CA . ILE A 1 357 ? -16.093 9.225 73.497 1.00 37.19 357 ILE A CA 1
ATOM 2659 C C . ILE A 1 357 ? -14.802 9.378 74.326 1.00 37.19 357 ILE A C 1
ATOM 2661 O O . ILE A 1 357 ? -14.300 8.361 74.815 1.00 37.19 357 ILE A O 1
ATOM 2665 N N . PRO A 1 358 ? -14.210 10.578 74.453 1.00 35.41 358 PRO A N 1
ATOM 2666 C CA . PRO A 1 358 ? -13.071 10.780 75.340 1.00 35.41 358 PRO A CA 1
ATOM 2667 C C . PRO A 1 358 ? -13.524 10.610 76.795 1.00 35.41 358 PRO A C 1
ATOM 2669 O O . PRO A 1 358 ? -14.540 11.169 77.203 1.00 35.41 358 PRO A O 1
ATOM 2672 N N . ALA A 1 359 ? -12.782 9.804 77.554 1.00 40.56 359 ALA A N 1
ATOM 2673 C CA . ALA A 1 359 ? -12.980 9.652 78.990 1.00 40.56 359 ALA A CA 1
ATOM 2674 C C . ALA A 1 359 ? -12.635 10.971 79.704 1.00 40.56 359 ALA A C 1
ATOM 2676 O O . ALA A 1 359 ? -11.603 11.574 79.398 1.00 40.56 359 ALA A O 1
ATOM 2677 N N . CYS A 1 360 ? -13.518 11.401 80.609 1.00 39.69 360 CYS A N 1
ATOM 2678 C CA . CYS A 1 360 ? -13.232 12.428 81.610 1.00 39.69 360 CYS A CA 1
ATOM 2679 C C . CYS A 1 360 ? -12.331 11.875 82.712 1.00 39.69 360 CYS A C 1
ATOM 2681 O O . CYS A 1 360 ? -12.515 10.686 83.069 1.00 39.69 360 CYS A O 1
#

Secondary structure (DSSP, 8-state):
-PPPEEE--TT--SEEEESPEEEEESS---HHHHHHHHHHH-SEEEEEE-TTS-EEEEEE-----S----EEEHHHHHHTSSPSSEEEEEE-STT-EEEEEEETTTEEEEEEEEEE-HHHHHHHHHHHGGG--PEEEEEEHHHHHHHHHT-----EEEESS--TTHHHHHHHHHHHHHHHHHHHHHHHHHHHHHHHHHHHHHHHHHHHHHHHHHS-GGGGS-GGGGSB-HHHHHHHHHHHHHTS-SEETTEEEEEEEEEEETTTEEEEEEEEEESS--GGGPPSSEE-TTSSEEEEEEE-SSPPPBP-S----HHHHHHHHHHHHHHTT-------------PPP-TT------PPPPP-

Radius of gyration: 63.41 Å; Cα contacts (8 Å, |Δi|>4): 516; chains: 1; bounding box: 103×44×156 Å

Foldseek 3Di:
DDAWDFDAFVPGPATEIFQWFKDWDPDDDDLVVVLVVCVVRNQKWWWAQAPLGTTMITHHHYPDPPDDDFHFYLQRLQLNLDDDQAKEWEAADPQKIWIWGAHDSSGTHRRRTDIDGPVRRVVSCVVCVVVDPYDYHYYYSVVSCVSRVPDPDTTTIDRSPDDPVPVVVVVVVVVVVVVVVVVVVVVVVVVVVVVVVVVVVVVVVVVVVVVVVPPPPVVVDDQLQQEADPVQQVVLLVVVVVVDDQDDQQKGWPDWDWDADGNQKIKIKTKIFGRDHAPVGDDPADQDPVNGMGIDIGIDPDRHDGYPPDDDDPVVVVVVVVVVCVVVVHDDDDDPPPPPPDPDPDPPDDDDPDDDDDDD

pLDDT: mean 84.66, std 14.81, range [34.53, 97.69]

Sequence (360 aa):
MSAARVIQLPGDKRKLVVGMRWRHEDRAPAANALRAAAKERGRWVCRRRTSMGSHQTGFASLELGRKAAAMQSLGALVADAKPEPWLGIFDLGEGIYWYIAVRDNQEILPDGDVIGNRDDIEEARARHASFGGWEYVDGDASAVLSLISGSKRSFPVVDSEARPWLAPAVGGASLLLVSAAGLMLWHRHEQAVAQQRQEALARQQALRAAMAASVPKAAAILPWTQLASAADFLRACGGAFDATPLAQDGWVLSAWDCLQAPGGQTTVDRTWSRVGGTDLRTPAGVLSADGNTVRASLPLARPLPHGAGAILAGDPAERAIRGMAQTLDFPLSLTSASSQKRPVGLPGAAPVAPQKIPAC

Solvent-accessible surface area (backbone atoms only — not comparable to full-atom values): 20784 Å² total; per-residue (Å²): 135,62,70,27,46,81,46,63,49,90,96,52,89,59,40,29,36,41,20,36,40,32,40,85,34,102,52,85,76,52,72,68,60,49,38,58,50,22,75,79,56,16,51,31,38,29,68,46,69,32,92,69,66,44,27,36,39,32,22,24,53,68,101,68,67,99,74,80,67,88,29,29,34,42,59,71,55,44,45,74,62,56,76,64,42,28,34,36,44,28,43,66,54,96,70,34,30,37,32,40,30,28,36,88,56,48,29,58,40,50,78,25,29,40,40,34,41,68,67,58,44,51,53,51,49,58,76,55,56,85,74,59,82,63,45,81,45,76,47,36,45,65,53,54,48,60,53,42,71,80,54,88,78,82,36,55,44,39,64,58,80,68,63,80,64,53,63,60,50,55,52,52,52,50,52,52,51,53,52,51,50,51,52,52,53,49,52,53,49,54,55,54,52,52,52,53,51,52,52,52,51,52,51,52,51,50,51,51,52,51,53,62,70,66,56,60,76,68,79,75,57,62,74,68,49,34,27,40,33,70,67,59,48,51,54,52,47,51,56,55,51,76,71,48,73,64,60,53,67,39,29,33,60,74,46,76,46,76,46,78,46,80,73,14,40,41,37,39,38,39,33,31,35,61,80,71,40,48,87,93,50,60,75,86,54,51,70,40,96,83,73,45,39,32,43,29,80,43,69,57,97,63,65,44,65,60,26,92,63,82,75,74,60,66,69,66,50,52,51,52,54,52,52,51,30,62,74,69,75,47,94,80,84,88,77,78,80,72,77,74,72,73,75,77,71,63,94,83,67,75,84,78,75,85,80,79,77,80,84,131